Protein AF-A0A959CXN0-F1 (afdb_monomer_lite)

pLDDT: mean 91.98, std 9.61, range [42.59, 98.88]

Structure (mmCIF, N/CA/C/O backbone):
data_AF-A0A959CXN0-F1
#
_entry.id   AF-A0A959CXN0-F1
#
loop_
_atom_site.group_PDB
_atom_site.id
_atom_site.type_symbol
_atom_site.label_atom_id
_atom_site.label_alt_id
_atom_site.label_comp_id
_atom_site.label_asym_id
_atom_site.label_entity_id
_atom_site.label_seq_id
_atom_site.pdbx_PDB_ins_code
_atom_site.Cartn_x
_atom_site.Cartn_y
_atom_site.Cartn_z
_atom_site.occupancy
_atom_site.B_iso_or_equiv
_atom_site.auth_seq_id
_atom_site.auth_comp_id
_atom_site.auth_asym_id
_atom_site.auth_atom_id
_atom_site.pdbx_PDB_model_num
ATOM 1 N N . GLY A 1 1 ? -11.639 25.249 13.612 1.00 55.25 1 GLY A N 1
ATOM 2 C CA . GLY A 1 1 ? -12.605 25.522 14.698 1.00 55.25 1 GLY A CA 1
ATOM 3 C C . GLY A 1 1 ? -12.257 24.635 15.872 1.00 55.25 1 GLY A C 1
ATOM 4 O O . GLY A 1 1 ? -11.702 23.574 15.634 1.00 55.25 1 GLY A O 1
ATOM 5 N N . ASN A 1 2 ? -12.506 25.071 17.105 1.00 69.62 2 ASN A N 1
ATOM 6 C CA . ASN A 1 2 ? -12.248 24.248 18.290 1.00 69.62 2 ASN A CA 1
ATOM 7 C C . ASN A 1 2 ? -13.473 23.368 18.591 1.00 69.62 2 ASN A C 1
ATOM 9 O O . ASN A 1 2 ? -14.595 23.837 18.400 1.00 69.62 2 ASN A O 1
ATOM 13 N N . MET A 1 3 ? -13.275 22.126 19.048 1.00 77.06 3 MET A N 1
ATOM 14 C CA . MET A 1 3 ? -14.390 21.195 19.306 1.00 77.06 3 MET A CA 1
ATOM 15 C C . MET A 1 3 ? -15.194 21.536 20.568 1.00 77.06 3 MET A C 1
ATOM 17 O O . MET A 1 3 ? -16.319 21.079 20.697 1.00 77.06 3 MET A O 1
ATOM 21 N N . ASN A 1 4 ? -14.646 22.359 21.473 1.00 83.25 4 ASN A N 1
ATOM 22 C CA . ASN A 1 4 ? -15.308 22.859 22.690 1.00 83.25 4 ASN A CA 1
ATOM 23 C C . ASN A 1 4 ? -15.927 21.787 23.614 1.00 83.25 4 ASN A C 1
ATOM 25 O O . ASN A 1 4 ? -16.753 22.137 24.456 1.00 83.25 4 ASN A O 1
ATOM 29 N N . LEU A 1 5 ? -15.482 20.529 23.501 1.00 84.50 5 LEU A N 1
ATOM 30 C CA . LEU A 1 5 ? -15.856 19.456 24.421 1.00 84.50 5 LEU A CA 1
ATOM 31 C C . LEU A 1 5 ? -15.484 19.835 25.855 1.00 84.50 5 LEU A C 1
ATOM 33 O O . LEU A 1 5 ? -14.410 20.395 26.097 1.00 84.50 5 LEU A O 1
ATOM 37 N N . ASN A 1 6 ? -16.369 19.538 26.804 1.00 83.50 6 ASN A N 1
ATOM 38 C CA . ASN A 1 6 ? -16.179 19.907 28.201 1.00 83.50 6 ASN A CA 1
ATOM 39 C C . ASN A 1 6 ?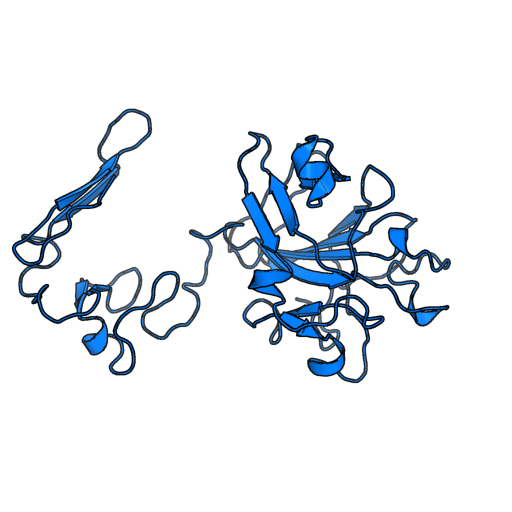 -16.595 18.789 29.172 1.00 83.50 6 ASN A C 1
ATOM 41 O O . ASN A 1 6 ? -17.456 17.963 28.875 1.00 83.50 6 ASN A O 1
ATOM 45 N N . ASN A 1 7 ? -16.015 18.817 30.374 1.00 85.38 7 ASN A N 1
ATOM 46 C CA . ASN A 1 7 ? -16.233 17.787 31.398 1.00 85.38 7 ASN A CA 1
ATOM 47 C C . ASN A 1 7 ? -17.565 17.956 32.159 1.00 85.38 7 ASN A C 1
ATOM 49 O O . ASN A 1 7 ? -17.902 17.119 32.991 1.00 85.38 7 ASN A O 1
ATOM 53 N N . ALA A 1 8 ? -18.314 19.038 31.916 1.00 82.62 8 ALA A N 1
ATOM 54 C CA . ALA A 1 8 ? -19.610 19.313 32.545 1.00 82.62 8 ALA A CA 1
ATOM 55 C C . ALA A 1 8 ? -20.802 18.774 31.731 1.00 82.62 8 ALA A C 1
ATOM 57 O O . ALA A 1 8 ? -21.951 18.923 32.153 1.00 82.62 8 ALA A O 1
ATOM 58 N N . GLY A 1 9 ? -20.521 18.143 30.592 1.00 80.25 9 GLY A N 1
ATOM 59 C CA . GLY A 1 9 ? -21.499 17.559 29.693 1.00 80.25 9 GLY A CA 1
ATOM 60 C C . GLY A 1 9 ? -21.472 18.216 28.318 1.00 80.25 9 GLY A C 1
ATOM 61 O O . GLY A 1 9 ? -21.394 19.438 28.175 1.00 80.25 9 GLY A O 1
ATOM 62 N N . ASP A 1 10 ? -21.560 17.378 27.295 1.00 88.69 10 ASP A N 1
ATOM 63 C CA . ASP A 1 10 ? -21.642 17.783 25.901 1.00 88.69 10 ASP A CA 1
ATOM 64 C C . ASP A 1 10 ? -22.541 16.843 25.091 1.00 88.69 10 ASP A C 1
ATOM 66 O O . ASP A 1 10 ? -22.887 15.736 25.530 1.00 88.69 10 ASP A O 1
ATOM 70 N N . ARG A 1 11 ? -22.911 17.297 23.893 1.00 89.94 11 ARG A N 1
ATOM 71 C CA . ARG A 1 11 ? -23.636 16.515 22.901 1.00 89.94 11 ARG A CA 1
ATOM 72 C C . ARG A 1 11 ? -22.955 16.636 21.542 1.00 89.94 11 ARG A C 1
ATOM 74 O O . ARG A 1 11 ? -22.935 17.698 20.925 1.00 89.94 11 ARG A O 1
ATOM 81 N N . ILE A 1 12 ? -22.486 15.503 21.038 1.00 89.56 12 ILE A N 1
ATOM 82 C CA . ILE A 1 12 ? -21.902 15.369 19.706 1.00 89.56 12 ILE A CA 1
ATOM 83 C C . ILE A 1 12 ? -23.013 14.947 18.748 1.00 89.56 12 ILE A C 1
ATOM 85 O O . ILE A 1 12 ? -23.747 14.000 19.024 1.00 89.56 12 ILE A O 1
ATOM 89 N N . ILE A 1 13 ? -23.147 15.649 17.622 1.00 89.75 13 ILE A N 1
ATOM 90 C CA . ILE A 1 13 ? -24.153 15.359 16.596 1.00 89.75 13 ILE A CA 1
ATOM 91 C C . ILE A 1 13 ? -23.449 15.277 15.247 1.00 89.75 13 ILE A C 1
ATOM 93 O O . ILE A 1 13 ? -22.883 16.264 14.781 1.00 89.75 13 ILE A O 1
ATOM 97 N N . ILE A 1 14 ? -23.528 14.113 14.611 1.00 89.19 14 ILE A N 1
ATOM 98 C CA . ILE A 1 14 ? -23.072 13.899 13.239 1.00 89.19 14 ILE A CA 1
ATOM 99 C C . ILE A 1 14 ? -24.296 13.964 12.336 1.00 89.19 14 ILE A C 1
ATOM 101 O O . ILE A 1 14 ? -25.319 13.332 12.618 1.00 89.19 14 ILE A O 1
ATOM 105 N N . LYS A 1 15 ? -24.192 14.746 11.264 1.00 90.62 15 LYS A N 1
ATOM 106 C CA . LYS A 1 15 ? -25.238 14.888 10.255 1.00 90.62 15 LYS A CA 1
ATOM 107 C C . LYS A 1 15 ? -24.764 14.368 8.906 1.00 90.62 15 LYS A C 1
ATOM 109 O O . LYS A 1 15 ? -23.570 14.432 8.628 1.00 90.62 15 LYS A O 1
ATOM 114 N N . ASP A 1 16 ? -25.697 13.881 8.099 1.00 88.69 16 ASP A N 1
ATOM 115 C CA . ASP A 1 16 ? -25.446 13.596 6.687 1.00 88.69 16 ASP A CA 1
ATOM 116 C C . ASP A 1 16 ? -25.313 14.895 5.865 1.00 88.69 16 ASP A C 1
ATOM 118 O O . ASP A 1 16 ? -25.492 16.008 6.375 1.00 88.69 16 ASP A O 1
ATOM 122 N N . GLU A 1 17 ? -24.993 14.755 4.578 1.00 89.06 17 GLU A N 1
ATOM 123 C CA . GLU A 1 17 ? -24.848 15.881 3.644 1.00 89.06 17 GLU A CA 1
ATOM 124 C C . GLU A 1 17 ? -26.165 16.659 3.435 1.00 89.06 17 GLU A C 1
ATOM 126 O O . GLU A 1 17 ? -26.145 17.849 3.116 1.00 89.06 17 GLU A O 1
ATOM 131 N N . GLN A 1 18 ? -27.318 16.020 3.672 1.00 91.94 18 GLN A N 1
ATOM 132 C CA . GLN A 1 18 ? -28.640 16.651 3.647 1.00 91.94 18 GLN A CA 1
ATOM 133 C C . GLN A 1 18 ? -28.993 17.352 4.973 1.00 91.94 18 GLN A C 1
ATOM 135 O O . GLN A 1 18 ? -30.018 18.034 5.063 1.00 91.94 18 GLN A O 1
ATOM 140 N N . GLY A 1 19 ? -28.147 17.233 6.000 1.00 90.38 19 GLY A N 1
ATOM 141 C CA . GLY A 1 19 ? -28.321 17.843 7.314 1.00 90.38 19 GLY A CA 1
ATOM 142 C C . GLY A 1 19 ? -29.199 17.051 8.290 1.00 90.38 19 GLY A C 1
ATOM 143 O O . GLY A 1 19 ? -29.513 17.580 9.367 1.00 90.38 19 GLY A O 1
ATOM 144 N N . ASN A 1 20 ? -29.588 15.815 7.968 1.00 91.25 20 ASN A N 1
ATOM 145 C CA . ASN A 1 20 ? -30.285 14.924 8.896 1.00 91.25 20 ASN A CA 1
ATOM 146 C C . ASN A 1 20 ? -29.309 14.379 9.935 1.00 91.25 20 ASN A C 1
ATOM 148 O O . ASN A 1 20 ? -28.136 14.171 9.652 1.00 91.25 20 ASN A O 1
ATOM 152 N N . ILE A 1 21 ? -29.793 14.126 11.149 1.00 91.75 21 ILE A N 1
ATOM 153 C CA . ILE A 1 21 ? -28.966 13.540 12.208 1.00 91.75 21 ILE A CA 1
ATOM 154 C C . ILE A 1 21 ? -28.718 12.067 11.882 1.00 91.75 21 ILE A C 1
ATOM 156 O O . ILE A 1 21 ? -29.657 11.275 11.853 1.00 91.75 21 ILE A O 1
ATOM 160 N N . PHE A 1 22 ? -27.451 11.718 11.687 1.00 89.12 22 PHE A N 1
ATOM 161 C CA . PHE A 1 22 ? -26.988 10.350 11.488 1.00 89.12 22 PHE A CA 1
ATOM 162 C C . PHE A 1 22 ? -26.640 9.684 12.824 1.00 89.12 22 PHE A C 1
ATOM 164 O O . PHE A 1 22 ? -27.045 8.555 13.089 1.00 89.12 22 PHE A O 1
ATOM 171 N N . LEU A 1 23 ? -25.931 10.406 13.697 1.00 89.56 23 LEU A N 1
ATOM 172 C CA . LEU A 1 23 ? -25.516 9.914 15.009 1.00 89.56 23 LEU A CA 1
ATOM 173 C C . LEU A 1 23 ? -25.583 11.032 16.045 1.00 89.56 23 LEU A C 1
ATOM 175 O O . LEU A 1 23 ? -25.286 12.192 15.763 1.00 89.56 23 LEU A O 1
ATOM 179 N N . THR A 1 24 ? -25.979 10.680 17.263 1.00 90.12 24 THR A N 1
ATOM 180 C CA . THR A 1 24 ? -25.867 11.548 18.435 1.00 90.12 24 THR A CA 1
ATOM 181 C C . THR A 1 24 ? -25.168 10.777 19.541 1.00 90.12 24 THR A C 1
ATOM 183 O O . THR A 1 24 ? -25.478 9.610 19.759 1.00 90.12 24 THR A O 1
ATOM 186 N N . PHE A 1 25 ? -24.242 11.441 20.221 1.00 88.75 25 PHE A N 1
ATOM 187 C CA . PHE A 1 25 ? -23.731 11.026 21.518 1.00 88.75 25 PHE A CA 1
ATOM 188 C C . PHE A 1 25 ? -24.039 12.134 22.518 1.00 88.75 25 PHE A C 1
ATOM 190 O O . PHE A 1 25 ? -23.692 13.293 22.285 1.00 88.75 25 PHE A O 1
ATOM 197 N N . ASP A 1 26 ? -24.693 11.791 23.617 1.00 91.06 26 ASP A N 1
ATOM 198 C CA . ASP A 1 26 ? -25.051 12.718 24.679 1.00 91.06 26 ASP A CA 1
ATOM 199 C C . ASP A 1 26 ? -24.525 12.206 26.019 1.00 91.06 26 ASP A C 1
ATOM 201 O O . ASP A 1 26 ? -24.940 11.166 26.526 1.00 91.06 26 ASP A O 1
ATOM 205 N N . THR A 1 27 ? -23.621 12.973 26.622 1.00 88.62 27 THR A N 1
ATOM 206 C CA . THR A 1 27 ? -23.045 12.669 27.941 1.00 88.62 27 THR A CA 1
ATOM 207 C C . THR A 1 27 ? -24.094 12.451 29.036 1.00 88.62 27 THR A C 1
ATOM 209 O O . THR A 1 27 ? -23.860 11.659 29.948 1.00 88.62 27 THR A O 1
ATOM 212 N N . ALA A 1 28 ? -25.261 13.098 28.948 1.00 87.25 28 ALA A N 1
ATOM 213 C CA . ALA A 1 28 ? -26.331 12.964 29.931 1.00 87.25 28 ALA A CA 1
ATOM 214 C C . ALA A 1 28 ? -27.089 11.632 29.821 1.00 87.25 28 ALA A C 1
ATOM 216 O O . ALA A 1 28 ? -27.685 11.197 30.808 1.00 87.25 28 ALA A O 1
ATOM 217 N N . THR A 1 29 ? -27.087 10.990 28.649 1.00 89.62 29 THR A N 1
ATOM 218 C CA . THR A 1 29 ? -27.799 9.723 28.418 1.00 89.62 29 THR A CA 1
ATOM 219 C C . THR A 1 29 ? -26.850 8.561 28.165 1.00 89.62 29 THR A C 1
ATOM 221 O O . THR A 1 29 ? -26.922 7.557 28.866 1.00 89.62 29 THR A O 1
ATOM 224 N N . ASP A 1 30 ? -25.941 8.698 27.204 1.00 87.44 30 ASP A N 1
ATOM 225 C CA . ASP A 1 30 ? -25.077 7.618 26.717 1.00 87.44 30 ASP A CA 1
ATOM 226 C C . ASP A 1 30 ? -23.864 7.376 27.619 1.00 87.44 30 ASP A C 1
ATOM 228 O O . ASP A 1 30 ? -23.334 6.267 27.655 1.00 87.44 30 ASP A O 1
ATOM 232 N N . GLY A 1 31 ? -23.436 8.398 28.364 1.00 85.19 31 GLY A N 1
ATOM 233 C CA . GLY A 1 31 ? -22.361 8.298 29.353 1.00 85.19 31 GLY A CA 1
ATOM 234 C C . GLY A 1 31 ? -22.817 8.607 30.778 1.00 85.19 31 GLY A C 1
ATOM 235 O O . GLY A 1 31 ? -22.016 9.031 31.611 1.00 85.19 31 GLY A O 1
ATOM 236 N N . ALA A 1 32 ? -24.104 8.404 31.068 1.00 88.88 32 ALA A N 1
ATOM 237 C CA . ALA A 1 32 ? -24.653 8.613 32.400 1.00 88.88 32 ALA A CA 1
ATOM 238 C C . ALA A 1 32 ? -23.878 7.796 33.452 1.00 88.88 32 ALA A C 1
ATOM 240 O O . ALA A 1 32 ? -23.794 6.571 33.375 1.00 88.88 32 ALA A O 1
ATOM 241 N N . GLY A 1 33 ? -23.331 8.484 34.459 1.00 88.31 33 GLY A N 1
ATOM 242 C CA . GLY A 1 33 ? -22.552 7.866 35.538 1.00 88.31 33 GLY A CA 1
ATOM 243 C C . GLY A 1 33 ? -21.053 7.721 35.259 1.00 88.31 33 GLY A C 1
ATOM 244 O O . GLY A 1 33 ? -20.333 7.255 36.140 1.00 88.31 33 GLY A O 1
ATOM 245 N N . ILE A 1 34 ? -20.574 8.142 34.087 1.00 91.88 34 ILE A N 1
ATOM 246 C CA . ILE A 1 34 ? -19.145 8.226 33.779 1.00 91.88 34 ILE A CA 1
ATOM 247 C C . ILE A 1 34 ? -18.606 9.582 34.245 1.00 91.88 34 ILE A C 1
ATOM 249 O O . ILE A 1 34 ? -19.226 10.621 34.020 1.00 91.88 34 ILE A O 1
ATOM 253 N N . ASP A 1 35 ? -17.438 9.577 34.885 1.00 91.50 35 ASP A N 1
ATOM 254 C CA . ASP A 1 35 ? -16.721 10.802 35.228 1.00 91.50 35 ASP A CA 1
ATOM 255 C C . ASP A 1 35 ? -15.870 11.283 34.044 1.00 91.50 35 ASP A C 1
ATOM 257 O O . ASP A 1 35 ? -14.740 10.843 33.842 1.00 91.50 35 ASP A O 1
ATOM 261 N N . PHE A 1 36 ? -16.400 12.226 33.266 1.00 88.62 36 PHE A N 1
ATOM 262 C CA . PHE A 1 36 ? -15.664 12.848 32.158 1.00 88.62 36 PHE A CA 1
ATOM 263 C C . PHE A 1 36 ? -14.480 13.720 32.618 1.00 88.62 36 PHE A C 1
ATOM 265 O O . PHE A 1 36 ? -13.720 14.200 31.784 1.00 88.62 36 PHE A O 1
ATOM 272 N N . GLY A 1 37 ? -14.305 13.934 33.928 1.00 89.75 37 GLY A N 1
ATOM 273 C CA . GLY A 1 37 ? -13.149 14.605 34.521 1.00 89.75 37 GLY A CA 1
ATOM 274 C C . GLY A 1 37 ? -11.970 13.686 34.847 1.00 89.75 37 GLY A C 1
ATOM 275 O O . GLY A 1 37 ? -10.973 14.171 35.370 1.00 89.75 37 GLY A O 1
ATOM 276 N N . SER A 1 38 ? -12.052 12.388 34.546 1.00 91.19 38 SER A N 1
ATOM 277 C CA . SER A 1 38 ? -11.038 11.383 34.907 1.00 91.19 38 SER A CA 1
ATOM 278 C C . SER A 1 38 ? -9.744 11.407 34.061 1.00 91.19 38 SER A C 1
ATOM 280 O O . SER A 1 38 ? -9.020 10.411 34.046 1.00 91.19 38 SER A O 1
ATOM 282 N N . ASP A 1 39 ? -9.452 12.507 33.354 1.00 93.12 39 ASP A N 1
ATOM 283 C CA . ASP A 1 39 ? -8.246 12.726 32.527 1.00 93.12 39 ASP A CA 1
ATOM 284 C C . ASP A 1 39 ? -7.919 11.581 31.543 1.00 93.12 39 ASP A C 1
ATOM 286 O O . ASP A 1 39 ? -6.766 11.202 31.330 1.00 93.12 39 ASP A O 1
ATOM 290 N N . GLN A 1 40 ? -8.955 11.009 30.932 1.00 93.38 40 GLN A N 1
ATOM 291 C CA . GLN A 1 40 ? -8.849 9.901 29.986 1.00 93.38 40 GLN A CA 1
ATOM 292 C C . GLN A 1 40 ? -10.028 9.896 29.012 1.00 93.38 40 GLN A C 1
ATOM 294 O O . GLN A 1 40 ? -11.035 10.571 29.229 1.00 93.38 40 GLN A O 1
ATOM 299 N N . SER A 1 41 ? -9.921 9.105 27.947 1.00 93.19 41 SER A N 1
ATOM 300 C CA . SER A 1 41 ? -11.045 8.887 27.038 1.00 93.19 41 SER A CA 1
ATOM 301 C C . SER A 1 41 ? -12.102 7.957 27.646 1.00 93.19 41 SER A C 1
ATOM 303 O O . SER A 1 41 ? -11.860 7.228 28.613 1.00 93.19 41 SER A O 1
ATOM 305 N N . ILE A 1 42 ? -13.283 7.960 27.037 1.00 92.88 42 ILE A N 1
ATOM 306 C CA . ILE A 1 42 ? -14.269 6.894 27.206 1.00 92.88 42 ILE A CA 1
ATOM 307 C C . ILE A 1 42 ? -14.206 5.976 25.988 1.00 92.88 42 ILE A C 1
ATOM 309 O O . ILE A 1 42 ? -13.950 6.434 24.875 1.00 92.88 42 ILE A O 1
ATOM 313 N N . THR A 1 43 ? -14.490 4.695 26.184 1.00 92.69 43 THR A N 1
ATOM 314 C CA . THR A 1 43 ? -14.600 3.713 25.101 1.00 92.69 43 THR A CA 1
ATOM 315 C C . THR A 1 43 ? -15.775 2.776 25.351 1.00 92.69 43 THR A C 1
ATOM 317 O O . THR A 1 43 ? -16.328 2.742 26.455 1.00 92.69 43 THR A O 1
ATOM 320 N N . ARG A 1 44 ? -16.189 2.022 24.333 1.00 91.12 44 ARG A N 1
ATOM 321 C CA . ARG A 1 44 ? -17.174 0.952 24.511 1.00 91.12 44 ARG A CA 1
ATOM 322 C C . ARG A 1 44 ? -16.496 -0.273 25.116 1.00 91.12 44 ARG A C 1
ATOM 324 O O . ARG A 1 44 ? -15.404 -0.639 24.704 1.00 91.12 44 ARG A O 1
ATOM 331 N N . SER A 1 45 ? -17.148 -0.924 26.075 1.00 91.81 45 SER A N 1
ATOM 332 C CA . SER A 1 45 ? -16.676 -2.197 26.630 1.00 91.81 45 SER A CA 1
ATOM 333 C C . SER A 1 45 ? -17.824 -3.207 26.744 1.00 91.81 45 SER A C 1
ATOM 335 O O . SER A 1 45 ? -18.800 -2.938 27.455 1.00 91.81 45 SER A O 1
ATOM 337 N N . PRO A 1 46 ? -17.763 -4.357 26.040 1.00 89.88 46 PRO A N 1
ATOM 338 C CA . PRO A 1 46 ? -16.779 -4.703 25.001 1.00 89.88 46 PRO A CA 1
ATOM 339 C C . PRO A 1 46 ? -16.801 -3.729 23.805 1.00 89.88 46 PRO A C 1
ATOM 341 O O . PRO A 1 46 ? -17.792 -3.028 23.595 1.00 89.88 46 PRO A O 1
ATOM 344 N N . ASP A 1 47 ? -15.715 -3.683 23.031 1.00 87.56 47 ASP A N 1
ATOM 345 C CA . ASP A 1 47 ? -15.596 -2.844 21.833 1.00 87.56 47 ASP A CA 1
ATOM 346 C C . ASP A 1 47 ? -16.794 -3.007 20.877 1.00 87.56 47 ASP A C 1
ATOM 348 O O . ASP A 1 47 ? -17.399 -4.081 20.786 1.00 87.56 47 ASP A O 1
ATOM 352 N N . ILE A 1 48 ? -17.135 -1.932 20.153 1.00 80.12 48 ILE A N 1
ATOM 353 C CA . ILE A 1 48 ? -18.235 -1.831 19.167 1.00 80.12 48 ILE A CA 1
ATOM 354 C C . ILE A 1 48 ? -19.645 -1.917 19.784 1.00 80.12 48 ILE A C 1
ATOM 356 O O . ILE A 1 48 ? -20.453 -1.007 19.605 1.00 80.12 48 ILE A O 1
ATOM 360 N N . ASN A 1 49 ? -19.944 -2.975 20.539 1.00 81.50 49 ASN A N 1
ATOM 361 C CA . ASN A 1 49 ? -21.306 -3.326 20.961 1.00 81.50 49 ASN A CA 1
ATOM 362 C C . ASN A 1 49 ? -21.602 -3.035 22.440 1.00 81.50 49 ASN A C 1
ATOM 364 O O . ASN A 1 49 ? -22.760 -3.061 22.857 1.00 81.50 49 ASN A O 1
ATOM 368 N N . GLY A 1 50 ? -20.572 -2.793 23.250 1.00 87.62 50 GLY A N 1
ATOM 369 C CA . GLY A 1 50 ? -20.705 -2.528 24.676 1.00 87.62 50 GLY A CA 1
ATOM 370 C C . GLY A 1 50 ? -21.175 -1.116 25.006 1.00 87.62 50 GLY A C 1
ATOM 371 O O . GLY A 1 50 ? -21.238 -0.235 24.146 1.00 87.62 50 GLY A O 1
ATOM 372 N N . GLY A 1 51 ? -21.498 -0.895 26.279 1.00 91.88 51 GLY A N 1
ATOM 373 C CA . GLY A 1 51 ? -21.779 0.443 26.806 1.00 91.88 51 GLY A CA 1
ATOM 374 C C . GLY A 1 51 ? -20.505 1.279 26.930 1.00 91.88 51 GLY A C 1
ATOM 375 O O . GLY A 1 51 ? -19.405 0.727 26.954 1.00 91.88 51 GLY A O 1
ATOM 376 N N . PHE A 1 52 ? -20.650 2.603 27.019 1.00 93.62 52 PHE A N 1
ATOM 377 C CA . PHE A 1 52 ? -19.512 3.476 27.297 1.00 93.62 52 PHE A CA 1
ATOM 378 C C . PHE A 1 52 ? -19.006 3.278 28.729 1.00 93.62 52 PHE A C 1
ATOM 380 O O . PHE A 1 52 ? -19.783 3.116 29.669 1.00 93.62 52 PHE A O 1
ATOM 387 N N . THR A 1 53 ? -17.689 3.314 28.885 1.00 94.75 53 THR A N 1
ATOM 388 C CA . THR A 1 53 ? -16.983 3.277 30.165 1.00 94.75 53 THR A CA 1
ATOM 389 C C . THR A 1 53 ? -15.694 4.093 30.067 1.00 94.75 53 THR A C 1
ATOM 391 O O . THR A 1 53 ? -15.257 4.434 28.968 1.00 94.75 53 THR A O 1
ATOM 394 N N . LEU A 1 54 ? -15.057 4.395 31.201 1.00 95.94 54 LEU A N 1
ATOM 395 C CA . LEU A 1 54 ? -13.692 4.931 31.216 1.00 95.94 54 LEU A CA 1
ATOM 396 C C . LEU A 1 54 ? -12.732 3.957 30.528 1.00 95.94 54 LEU A C 1
ATOM 398 O O . LEU A 1 54 ? -12.822 2.746 30.753 1.00 95.94 54 LEU A O 1
ATOM 402 N N . HIS A 1 55 ? -11.793 4.472 29.736 1.00 95.88 55 HIS A N 1
ATOM 403 C CA . HIS A 1 55 ? -10.832 3.641 29.016 1.00 95.88 55 HIS A CA 1
ATOM 404 C C . HIS A 1 55 ? -10.055 2.704 29.944 1.00 95.88 55 HIS A C 1
ATOM 406 O O . HIS A 1 55 ? -9.947 1.515 29.664 1.00 95.88 55 HIS A O 1
ATOM 412 N N . THR A 1 56 ? -9.631 3.186 31.113 1.00 96.31 56 THR A N 1
ATOM 413 C CA . THR A 1 56 ? -8.918 2.382 32.115 1.00 96.31 56 THR A CA 1
ATOM 414 C C . THR A 1 56 ? -9.762 1.266 32.724 1.00 96.31 56 THR A C 1
ATOM 416 O O . THR A 1 56 ? -9.217 0.339 33.318 1.00 96.31 56 THR A O 1
ATOM 419 N N . THR A 1 57 ? -11.090 1.326 32.582 1.00 96.00 57 THR A N 1
ATOM 420 C CA . THR A 1 57 ? -11.980 0.215 32.951 1.00 96.00 57 THR A CA 1
ATOM 421 C C . THR A 1 57 ? -11.982 -0.874 31.881 1.00 96.00 57 THR A C 1
ATOM 423 O O . THR A 1 57 ? -12.047 -2.050 32.223 1.00 96.00 57 THR A O 1
ATOM 426 N N . ALA A 1 58 ? -11.899 -0.499 30.601 1.00 94.62 58 ALA A N 1
ATOM 427 C CA . ALA A 1 58 ? -11.807 -1.446 29.490 1.00 94.62 58 ALA A CA 1
ATOM 428 C C . ALA A 1 58 ? -10.392 -2.043 29.358 1.00 94.62 58 ALA A C 1
ATOM 430 O O . ALA A 1 58 ? -10.249 -3.236 29.110 1.00 94.62 58 ALA A O 1
ATOM 431 N N . ASN A 1 59 ? -9.357 -1.230 29.581 1.00 94.94 59 ASN A N 1
ATOM 432 C CA . ASN A 1 59 ? -7.954 -1.625 29.601 1.00 94.94 59 ASN A CA 1
ATOM 433 C C . ASN A 1 59 ? -7.179 -0.774 30.613 1.00 94.94 59 ASN A C 1
ATOM 435 O O . ASN A 1 59 ? -6.902 0.400 30.376 1.00 94.94 59 ASN A O 1
ATOM 439 N N . SER A 1 60 ? -6.751 -1.387 31.717 1.00 95.12 60 SER A N 1
ATOM 440 C CA . SER A 1 60 ? -6.059 -0.692 32.808 1.00 95.12 60 SER A CA 1
ATOM 441 C C . SER A 1 60 ? -4.704 -0.076 32.436 1.00 95.12 60 SER A C 1
ATOM 443 O O . SER A 1 60 ? -4.170 0.700 33.225 1.00 95.12 60 SER A O 1
ATOM 445 N N . ALA A 1 61 ? -4.119 -0.439 31.291 1.00 93.75 61 ALA A N 1
ATOM 446 C CA . ALA A 1 61 ? -2.811 0.045 30.852 1.00 93.75 61 ALA A CA 1
ATOM 447 C C . ALA A 1 61 ? -2.877 1.311 29.982 1.00 93.75 61 ALA A C 1
ATOM 449 O O . ALA A 1 61 ? -1.859 1.983 29.827 1.00 93.75 61 ALA A O 1
ATOM 450 N N . LEU A 1 62 ? -4.043 1.645 29.419 1.00 92.12 62 LEU A N 1
ATOM 451 C C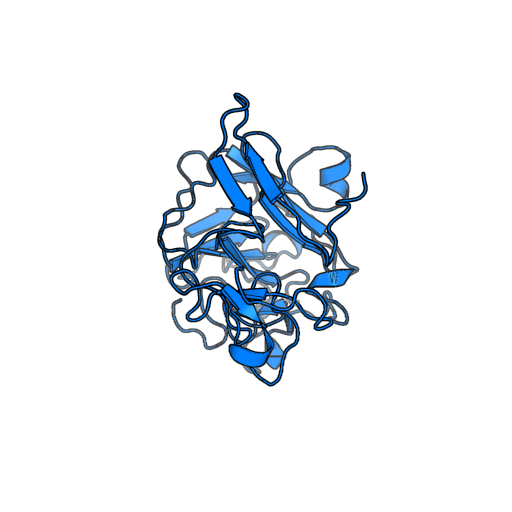A . LEU A 1 62 ? -4.192 2.715 28.430 1.00 92.12 62 LEU A CA 1
ATOM 452 C C . LEU A 1 62 ? -5.245 3.740 28.869 1.00 92.12 62 LEU A C 1
ATOM 454 O O . LEU A 1 62 ? -6.295 3.385 29.403 1.00 92.12 62 LEU A O 1
ATOM 458 N N . LEU A 1 63 ? -4.978 5.021 28.597 1.00 94.62 63 LEU A N 1
ATOM 459 C CA . LEU A 1 63 ? -5.928 6.126 28.815 1.00 94.62 63 LEU A CA 1
ATOM 460 C C . LEU A 1 63 ? -6.806 6.395 27.577 1.00 94.62 63 LEU A C 1
ATOM 462 O O . LEU A 1 63 ? -7.831 7.079 27.670 1.00 94.62 63 LEU A O 1
ATOM 466 N N . PHE A 1 64 ? -6.397 5.893 26.411 1.00 92.81 64 PHE A N 1
ATOM 467 C CA . PHE A 1 64 ? -7.073 6.070 25.129 1.00 92.81 64 PHE A CA 1
ATOM 468 C C . PHE A 1 64 ? -6.582 5.060 24.086 1.00 92.81 64 PHE A C 1
ATOM 470 O O . PHE A 1 64 ? -5.437 4.615 24.155 1.00 92.81 64 PHE A O 1
ATOM 477 N N . SER A 1 65 ? -7.438 4.760 23.105 1.00 89.06 65 SER A N 1
ATOM 478 C CA . SER A 1 65 ? -7.138 3.924 21.933 1.00 89.06 65 SER A CA 1
ATOM 479 C C . SER A 1 65 ? -7.716 4.514 20.625 1.00 89.06 65 SER A C 1
ATOM 481 O O . SER A 1 65 ? -8.555 3.895 19.971 1.00 89.06 65 SER A O 1
ATOM 483 N N . PRO A 1 66 ? -7.367 5.753 20.214 1.00 84.44 66 PRO A N 1
ATOM 484 C CA . PRO A 1 66 ? -7.884 6.310 18.967 1.00 84.44 66 PRO A CA 1
ATOM 485 C C . PRO A 1 66 ? -7.528 5.400 17.785 1.00 84.44 66 PRO A C 1
ATOM 487 O O . PRO A 1 66 ? -6.359 5.099 17.571 1.00 84.44 66 PRO A O 1
ATOM 490 N N . GLY A 1 67 ? -8.537 4.969 17.027 1.00 73.12 67 GLY A N 1
ATOM 491 C CA . GLY A 1 67 ? -8.351 4.111 15.851 1.00 73.12 67 GLY A CA 1
ATOM 492 C C . GLY A 1 67 ? -8.164 2.616 16.141 1.00 73.12 67 GLY A C 1
ATOM 493 O O . GLY A 1 67 ? -8.106 1.836 15.196 1.00 73.12 67 GLY A O 1
ATOM 494 N N . THR A 1 68 ? -8.129 2.189 17.405 1.00 81.31 68 THR A N 1
ATOM 495 C CA . THR A 1 68 ? -7.941 0.781 17.797 1.00 81.31 68 THR A CA 1
ATOM 496 C C . THR A 1 68 ? -8.933 0.355 18.880 1.00 81.31 68 THR A C 1
ATOM 498 O O . THR A 1 68 ? -9.552 1.188 19.553 1.00 81.31 68 THR A O 1
ATOM 501 N N . LYS A 1 69 ? -9.112 -0.960 19.042 1.00 88.25 69 LYS A N 1
ATOM 502 C CA . LYS A 1 69 ? -9.846 -1.550 20.167 1.00 88.25 69 LYS A CA 1
ATOM 503 C C . LYS A 1 69 ? -9.245 -1.090 21.492 1.00 88.25 69 LYS A C 1
ATOM 505 O O . LYS A 1 69 ? -8.091 -0.663 21.548 1.00 88.25 69 LYS A O 1
ATOM 510 N N . ALA A 1 70 ? -9.986 -1.245 22.585 1.00 90.94 70 ALA A N 1
ATOM 511 C CA . ALA A 1 70 ? -9.505 -0.865 23.913 1.00 90.94 70 ALA A CA 1
ATOM 512 C C . ALA A 1 70 ? -8.184 -1.564 24.309 1.00 90.94 70 ALA A C 1
ATOM 514 O O . ALA A 1 70 ? -7.428 -1.042 25.130 1.00 90.94 70 ALA A O 1
ATOM 515 N N . ASP A 1 71 ? -7.886 -2.736 23.739 1.00 86.81 71 ASP A N 1
ATOM 516 C CA . ASP A 1 71 ? -6.630 -3.474 23.934 1.00 86.81 71 ASP A CA 1
ATOM 517 C C . ASP A 1 71 ? -5.480 -3.048 23.000 1.00 86.81 71 ASP A C 1
ATOM 519 O O . ASP A 1 71 ? -4.360 -3.529 23.158 1.00 86.81 71 ASP A O 1
ATOM 523 N N . GLY A 1 72 ? -5.728 -2.118 22.077 1.00 79.56 72 GLY A N 1
ATOM 524 C CA . GLY A 1 72 ? -4.776 -1.648 21.074 1.00 79.56 72 GLY A CA 1
ATOM 525 C C . GLY A 1 72 ? -4.785 -2.446 19.769 1.00 79.56 72 GLY A C 1
ATOM 526 O O . GLY A 1 72 ? -4.140 -2.016 18.817 1.00 79.56 72 GLY A O 1
ATOM 527 N N . SER A 1 73 ? -5.521 -3.558 19.683 1.00 76.94 73 SER A N 1
ATOM 528 C CA . SER A 1 73 ? -5.668 -4.312 18.433 1.00 76.94 73 SER A CA 1
ATOM 529 C C . SER A 1 73 ? -6.550 -3.574 17.420 1.00 76.94 73 SER A C 1
ATOM 531 O O . SER A 1 73 ? -7.344 -2.697 17.773 1.00 76.94 73 SER A O 1
ATOM 533 N N . SER A 1 74 ? -6.444 -3.918 16.137 1.00 72.94 74 SER A N 1
ATOM 534 C CA . SER A 1 74 ? -7.337 -3.375 15.109 1.00 72.94 74 SER A CA 1
ATOM 535 C C . SER A 1 74 ? -8.788 -3.787 15.395 1.00 72.94 74 SER A C 1
ATOM 537 O O . SER A 1 74 ? -9.047 -4.867 15.933 1.00 72.94 74 SER A O 1
ATOM 539 N N . PHE A 1 75 ? -9.782 -2.956 15.051 1.00 65.56 75 PHE A N 1
ATOM 540 C CA . PHE A 1 75 ? -11.192 -3.332 15.252 1.00 65.56 75 PHE A CA 1
ATOM 541 C C . PHE A 1 75 ? -11.585 -4.600 14.478 1.00 65.56 75 PHE A C 1
ATOM 543 O O . PHE A 1 75 ? -12.455 -5.330 14.954 1.00 65.56 75 PHE A O 1
ATOM 550 N N . GLY A 1 76 ? -10.863 -4.929 13.401 1.00 52.62 76 GLY A N 1
ATOM 551 C CA . GLY A 1 76 ? -11.134 -6.060 12.518 1.00 52.62 76 GLY A CA 1
ATOM 552 C C . GLY A 1 76 ? -12.455 -5.877 11.765 1.00 52.62 76 GLY A C 1
ATOM 553 O O . GLY A 1 76 ? -13.487 -5.576 12.361 1.00 52.62 76 GLY A O 1
ATOM 554 N N . GLY A 1 77 ? -12.445 -6.074 10.447 1.00 46.81 77 GLY A N 1
ATOM 555 C CA . GLY A 1 77 ? -13.671 -6.051 9.642 1.00 46.81 77 GLY A CA 1
ATOM 556 C C . GLY A 1 77 ? -14.041 -4.714 9.000 1.00 46.81 77 GLY A C 1
ATOM 557 O O . GLY A 1 77 ? -15.231 -4.470 8.831 1.00 46.81 77 GLY A O 1
ATOM 558 N N . GLY A 1 78 ? -13.046 -3.920 8.586 1.00 50.41 78 GLY A N 1
ATOM 559 C CA . GLY A 1 78 ? -13.226 -2.764 7.701 1.00 50.41 78 GLY A CA 1
ATOM 560 C C . GLY A 1 78 ? -13.978 -1.580 8.326 1.00 50.41 78 GLY A C 1
ATOM 561 O O . GLY A 1 78 ? -14.970 -1.738 9.027 1.00 50.41 78 GLY A O 1
ATOM 562 N N . ILE A 1 79 ? -13.557 -0.365 7.966 1.00 51.53 79 ILE A N 1
ATOM 563 C CA . ILE A 1 79 ? -14.180 0.934 8.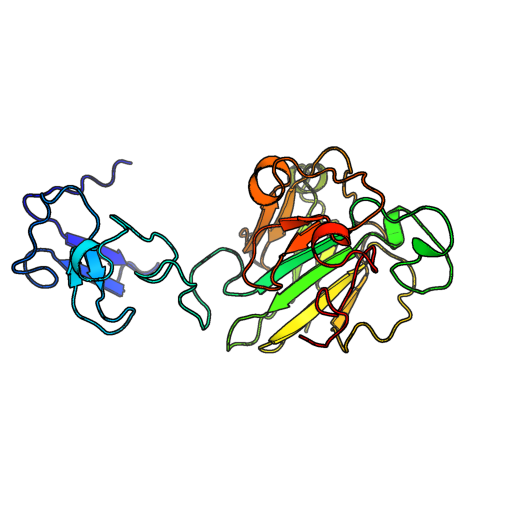305 1.00 51.53 79 ILE A CA 1
ATOM 564 C C . ILE A 1 79 ? -13.863 1.384 9.756 1.00 51.53 79 ILE A C 1
ATOM 566 O O . ILE A 1 79 ? -14.318 0.786 10.720 1.00 51.53 79 ILE A O 1
ATOM 570 N N . VAL A 1 80 ? -13.070 2.424 10.047 1.00 42.59 80 VAL A N 1
ATOM 571 C CA . VAL A 1 80 ? -12.810 3.713 9.383 1.00 42.59 80 VAL A CA 1
ATOM 572 C C . VAL A 1 80 ? -11.333 4.090 9.594 1.00 42.59 80 VAL A C 1
ATOM 574 O O . VAL A 1 80 ? -10.889 4.291 10.721 1.00 42.59 80 VAL A O 1
ATOM 577 N N . GLY A 1 81 ? -10.599 4.206 8.497 1.00 52.66 81 GLY A N 1
ATOM 578 C CA . GLY A 1 81 ? -9.217 4.675 8.379 1.00 52.66 81 GLY A CA 1
ATOM 579 C C . GLY A 1 81 ? -8.920 4.856 6.883 1.00 52.66 81 GLY A C 1
ATOM 580 O O . GLY A 1 81 ? -9.734 4.385 6.075 1.00 52.66 81 GLY A O 1
ATOM 581 N N . PRO A 1 82 ? -7.832 5.543 6.486 1.00 54.38 82 PRO A N 1
ATOM 582 C CA . PRO A 1 82 ? -7.414 5.580 5.083 1.00 54.38 82 PRO A CA 1
ATOM 583 C C . PRO A 1 82 ? -7.438 4.160 4.496 1.00 54.38 82 PRO A C 1
ATOM 585 O O . PRO A 1 82 ? -6.999 3.216 5.148 1.00 54.38 82 PRO A O 1
ATOM 588 N N . GLY A 1 83 ? -8.039 3.996 3.321 1.00 59.62 83 GLY A N 1
ATOM 589 C CA . GLY A 1 83 ? -8.111 2.727 2.601 1.00 59.62 83 GLY A CA 1
ATOM 590 C C . GLY A 1 83 ? -9.206 1.740 3.035 1.00 59.62 83 GLY A C 1
ATOM 591 O O . GLY A 1 83 ? -9.411 0.744 2.357 1.00 59.62 83 GLY A O 1
ATOM 592 N N . LEU A 1 84 ? -9.975 1.982 4.108 1.00 70.94 84 LEU A N 1
ATOM 593 C CA . LEU A 1 84 ? -11.109 1.120 4.528 1.00 70.94 84 LEU A CA 1
ATOM 594 C C . LEU A 1 84 ? -10.767 -0.371 4.785 1.00 70.94 84 LEU A C 1
ATOM 596 O O . LEU A 1 84 ? -11.658 -1.219 4.769 1.00 70.94 84 LEU A O 1
ATOM 600 N N . GLY A 1 85 ? -9.507 -0.690 5.088 1.00 79.62 85 GLY A N 1
ATOM 601 C CA . GLY A 1 85 ? -9.001 -2.069 5.199 1.00 79.62 85 GLY A CA 1
ATOM 602 C C . GLY A 1 85 ? -8.195 -2.517 3.977 1.00 79.62 85 GLY A C 1
ATOM 603 O O . GLY A 1 85 ? -7.528 -3.540 4.034 1.00 79.62 85 GLY A O 1
ATOM 604 N N . PHE A 1 86 ? -8.193 -1.721 2.909 1.00 90.62 86 PHE A N 1
ATOM 605 C CA . PHE A 1 86 ? -7.161 -1.744 1.884 1.00 90.62 86 PHE A CA 1
ATOM 606 C C . PHE A 1 86 ? -5.927 -0.996 2.390 1.00 90.62 86 PHE A C 1
ATOM 608 O O . PHE A 1 86 ? -6.018 0.172 2.770 1.00 90.62 86 PHE A O 1
ATOM 615 N N . LEU A 1 87 ? -4.777 -1.655 2.412 1.00 93.12 87 LEU A N 1
ATOM 616 C CA . LEU A 1 87 ? -3.531 -1.097 2.937 1.00 93.12 87 LEU A CA 1
ATOM 617 C C . LEU A 1 87 ? -2.359 -1.431 2.027 1.00 93.12 87 LEU A C 1
ATOM 619 O O . LEU A 1 87 ? -2.430 -2.387 1.265 1.00 93.12 87 LEU A O 1
ATOM 623 N N . ILE A 1 88 ? -1.278 -0.658 2.137 1.00 97.19 88 ILE A N 1
ATOM 624 C CA . ILE A 1 88 ? 0.026 -1.024 1.573 1.00 97.19 88 ILE A CA 1
ATOM 625 C C . ILE A 1 88 ? 0.698 -1.992 2.548 1.00 97.19 88 ILE A C 1
ATOM 627 O O . ILE A 1 88 ? 0.820 -1.670 3.737 1.00 97.19 88 ILE A O 1
ATOM 631 N N . ASN A 1 89 ? 1.091 -3.162 2.049 1.00 97.75 89 ASN A N 1
ATOM 632 C CA . ASN A 1 89 ? 1.788 -4.191 2.817 1.00 97.75 89 ASN A CA 1
ATOM 633 C C . ASN A 1 89 ? 3.293 -4.179 2.538 1.00 97.75 89 ASN A C 1
ATOM 635 O O . ASN A 1 89 ? 4.081 -4.240 3.476 1.00 97.75 89 ASN A O 1
ATOM 639 N N . GLU A 1 90 ? 3.687 -3.999 1.278 1.00 98.62 90 GLU A N 1
ATOM 640 C CA . GLU A 1 90 ? 5.086 -4.023 0.856 1.00 98.62 90 GLU A CA 1
ATOM 641 C C . GLU A 1 90 ? 5.341 -3.001 -0.264 1.00 98.62 90 GLU A C 1
ATOM 643 O O . GLU A 1 90 ? 4.490 -2.783 -1.127 1.00 98.62 90 GLU A O 1
ATOM 648 N N . VAL A 1 91 ? 6.508 -2.353 -0.251 1.00 98.81 91 VAL A N 1
ATOM 649 C CA . VAL A 1 91 ? 6.957 -1.442 -1.316 1.00 98.81 91 VAL A CA 1
ATOM 650 C C . VAL A 1 91 ? 8.426 -1.686 -1.628 1.00 98.81 91 VAL A C 1
ATOM 652 O O . VAL A 1 91 ? 9.271 -1.617 -0.734 1.00 98.81 91 VAL A O 1
ATOM 655 N N . LEU A 1 92 ? 8.749 -1.904 -2.900 1.00 98.69 92 LEU A N 1
ATOM 656 C CA . LEU A 1 92 ? 10.124 -1.960 -3.390 1.00 98.69 92 LEU A CA 1
ATOM 657 C C . LEU A 1 92 ? 10.482 -0.641 -4.079 1.00 98.69 92 LEU A C 1
ATOM 659 O O . LEU A 1 92 ? 10.098 -0.420 -5.224 1.00 98.69 92 LEU A O 1
ATOM 663 N N . PHE A 1 93 ? 11.210 0.217 -3.359 1.00 98.31 93 PHE A N 1
ATOM 664 C CA . PHE A 1 93 ? 11.734 1.496 -3.861 1.00 98.31 93 PHE A CA 1
ATOM 665 C C . PHE A 1 93 ? 13.008 1.311 -4.689 1.00 98.31 93 PHE A C 1
ATOM 667 O O . PHE A 1 93 ? 13.182 1.952 -5.713 1.00 98.31 93 PHE A O 1
ATOM 674 N N . ASP A 1 94 ? 13.890 0.412 -4.248 1.00 98.12 94 ASP A N 1
ATOM 675 C CA . ASP A 1 94 ? 15.202 0.206 -4.854 1.00 98.12 94 ASP A CA 1
ATOM 676 C C . ASP A 1 94 ? 15.384 -1.271 -5.205 1.00 98.12 94 ASP A C 1
ATOM 678 O O . ASP A 1 94 ? 15.876 -2.051 -4.381 1.00 98.12 94 ASP A O 1
ATOM 682 N N . PRO A 1 95 ? 14.934 -1.709 -6.397 1.00 98.31 95 PRO A N 1
ATOM 683 C CA . PRO A 1 95 ? 15.159 -3.077 -6.828 1.00 98.31 95 PRO A CA 1
ATOM 684 C C . PRO A 1 95 ? 16.658 -3.405 -6.831 1.00 98.31 95 PRO A C 1
ATOM 686 O O . PRO A 1 95 ? 17.439 -2.630 -7.393 1.00 98.31 95 PRO A O 1
ATOM 689 N N . PRO A 1 96 ? 17.084 -4.562 -6.295 1.00 98.25 96 PRO A N 1
ATOM 690 C CA . PRO A 1 96 ? 18.486 -4.954 -6.272 1.00 98.25 96 PRO A CA 1
ATOM 691 C C . PRO A 1 96 ? 19.160 -4.894 -7.647 1.00 98.25 96 PRO A C 1
ATOM 693 O O . PRO A 1 96 ? 18.538 -4.947 -8.711 1.00 98.25 96 PRO A O 1
ATOM 696 N N . SER A 1 97 ? 20.486 -4.834 -7.659 1.00 97.06 97 SER A N 1
ATOM 697 C CA . SER A 1 97 ? 21.244 -4.951 -8.908 1.00 97.06 97 SER A CA 1
ATOM 698 C C . SER A 1 97 ? 21.332 -6.399 -9.416 1.00 97.06 97 SER A C 1
ATOM 700 O O . SER A 1 97 ? 21.529 -7.336 -8.645 1.00 97.06 97 SER A O 1
ATOM 702 N N . GLY A 1 98 ? 21.320 -6.565 -10.743 1.00 96.75 98 GLY A N 1
ATOM 703 C CA . GLY A 1 98 ? 21.470 -7.867 -11.408 1.00 96.75 98 GLY A CA 1
ATOM 704 C C . GLY A 1 98 ? 20.214 -8.737 -11.332 1.00 96.75 98 GLY A C 1
ATOM 705 O O . GLY A 1 98 ? 19.144 -8.241 -11.009 1.00 96.75 98 GLY A O 1
ATOM 706 N N . ASP A 1 99 ? 20.354 -10.032 -11.624 1.00 96.12 99 ASP A N 1
ATOM 707 C CA . ASP A 1 99 ? 19.230 -10.982 -11.676 1.00 96.12 99 ASP A CA 1
ATOM 708 C C . ASP A 1 99 ? 18.316 -10.966 -10.429 1.00 96.12 99 ASP A C 1
ATOM 710 O O . ASP A 1 99 ? 17.107 -11.067 -10.604 1.00 96.12 99 ASP A O 1
ATOM 714 N N . PRO A 1 100 ? 18.813 -10.791 -9.182 1.00 96.44 100 PRO A N 1
ATOM 715 C CA . PRO A 1 100 ? 17.941 -10.711 -8.007 1.00 96.44 100 PRO A CA 1
ATOM 716 C C . PRO A 1 100 ? 16.995 -9.507 -7.978 1.00 96.44 100 PRO A C 1
ATOM 718 O O . PRO A 1 100 ? 16.126 -9.472 -7.118 1.00 96.44 100 PRO A O 1
ATOM 721 N N . GLY A 1 101 ? 17.198 -8.507 -8.836 1.00 97.75 101 GLY A N 1
ATOM 722 C CA . GLY A 1 101 ? 16.354 -7.318 -8.911 1.00 97.75 101 GLY A CA 1
ATOM 723 C C . GLY A 1 101 ? 15.230 -7.379 -9.929 1.00 97.75 101 GLY A C 1
ATOM 724 O O . GLY A 1 101 ? 14.489 -6.411 -10.013 1.00 97.75 101 GLY A O 1
ATOM 725 N N . ASP A 1 102 ? 15.126 -8.462 -10.702 1.00 98.25 102 ASP A N 1
ATOM 726 C CA . ASP A 1 102 ? 14.006 -8.732 -11.614 1.00 98.25 102 ASP A CA 1
ATOM 727 C C . ASP A 1 102 ? 12.780 -9.166 -10.791 1.00 98.25 102 ASP A C 1
ATOM 729 O O . ASP A 1 102 ? 12.409 -10.341 -10.737 1.00 98.25 102 ASP A O 1
ATOM 733 N N . ALA A 1 103 ? 12.230 -8.225 -10.023 1.00 98.12 103 ALA A N 1
ATOM 734 C CA . ALA A 1 103 ? 11.134 -8.466 -9.093 1.00 98.12 103 ALA A CA 1
ATOM 735 C C . ALA A 1 103 ? 9.826 -8.786 -9.824 1.00 98.12 103 ALA A C 1
ATOM 737 O O . ALA A 1 103 ? 8.987 -9.515 -9.287 1.00 98.12 103 ALA A O 1
ATOM 738 N N . ASN A 1 104 ? 9.654 -8.271 -11.046 1.00 98.25 104 ASN A N 1
ATOM 739 C CA . ASN A 1 104 ? 8.502 -8.594 -11.877 1.00 98.25 104 ASN A CA 1
ATOM 740 C C . ASN A 1 104 ? 8.677 -9.925 -12.640 1.00 98.25 104 ASN A C 1
ATOM 742 O O . ASN A 1 104 ? 7.703 -10.441 -13.186 1.00 98.25 104 ASN A O 1
ATOM 746 N N . GLY A 1 105 ? 9.875 -10.511 -12.653 1.00 97.81 105 GLY A N 1
ATOM 747 C CA . GLY A 1 105 ? 10.152 -11.832 -13.214 1.00 97.81 105 GLY A CA 1
ATOM 748 C C . GLY A 1 105 ? 10.031 -11.911 -14.736 1.00 97.81 105 GLY A C 1
ATOM 749 O O . GLY A 1 105 ? 9.845 -13.007 -15.276 1.00 97.81 105 GLY A O 1
ATOM 750 N N . ASP A 1 106 ? 10.095 -10.788 -15.452 1.00 97.75 106 ASP A N 1
ATOM 751 C CA . ASP A 1 106 ? 9.973 -10.746 -16.914 1.00 97.75 106 ASP A CA 1
ATOM 752 C C . ASP A 1 106 ? 11.271 -11.116 -17.657 1.00 97.75 106 ASP A C 1
ATOM 754 O O . ASP A 1 106 ? 11.300 -11.223 -18.891 1.00 97.75 106 ASP A O 1
ATOM 758 N N . GLY A 1 107 ? 12.331 -11.407 -16.901 1.00 97.62 107 GLY A N 1
ATOM 759 C CA . GLY A 1 107 ? 13.645 -11.798 -17.387 1.00 97.62 107 GLY A CA 1
ATOM 760 C C . GLY A 1 107 ? 14.582 -10.613 -17.609 1.00 97.62 107 GLY A C 1
ATOM 761 O O . GLY A 1 107 ? 15.702 -10.824 -18.092 1.00 97.62 107 GLY A O 1
ATOM 762 N N . THR A 1 108 ? 14.151 -9.384 -17.310 1.00 96.94 108 THR A N 1
ATOM 763 C CA . THR A 1 108 ? 14.943 -8.165 -17.475 1.00 96.94 108 THR A CA 1
ATOM 764 C C . THR A 1 108 ? 14.882 -7.289 -16.233 1.00 96.94 108 THR A C 1
ATOM 766 O O . THR A 1 108 ? 13.942 -6.531 -16.042 1.00 96.94 108 THR A O 1
ATOM 769 N N . ARG A 1 109 ? 15.987 -7.237 -15.480 1.00 97.56 109 ARG A N 1
ATOM 770 C CA . ARG A 1 109 ? 16.111 -6.249 -14.404 1.00 97.56 109 ARG A CA 1
ATOM 771 C C . ARG A 1 109 ? 16.111 -4.818 -14.956 1.00 97.56 109 ARG A C 1
ATOM 773 O O . ARG A 1 109 ? 17.037 -4.404 -15.664 1.00 97.56 109 ARG A O 1
ATOM 780 N N . SER A 1 110 ? 15.160 -4.019 -14.500 1.00 98.06 110 SER A N 1
ATOM 781 C CA . SER A 1 110 ? 14.917 -2.619 -14.812 1.00 98.06 110 SER A CA 1
ATOM 782 C C . SER A 1 110 ? 14.554 -1.844 -13.541 1.00 98.06 110 SER A C 1
ATOM 784 O O . SER A 1 110 ? 13.566 -2.133 -12.881 1.00 98.06 110 SER A O 1
ATOM 786 N N . ALA A 1 111 ? 15.342 -0.811 -13.205 1.00 96.19 111 ALA A N 1
ATOM 787 C CA . ALA A 1 111 ? 15.212 -0.107 -11.918 1.00 96.19 111 ALA A CA 1
ATOM 788 C C . ALA A 1 111 ? 13.789 0.388 -11.661 1.00 96.19 111 ALA A C 1
ATOM 790 O O . ALA A 1 111 ? 13.297 0.268 -10.558 1.00 96.19 111 ALA A O 1
ATOM 791 N N . SER A 1 112 ? 13.151 0.938 -12.690 1.00 97.00 112 SER A N 1
ATOM 792 C CA . SER A 1 112 ? 11.847 1.578 -12.571 1.00 97.00 112 SER A CA 1
ATOM 793 C C . SER A 1 112 ? 10.678 0.664 -12.924 1.00 97.00 112 SER A C 1
ATOM 795 O O . SER A 1 112 ? 9.533 1.032 -12.689 1.00 97.00 112 SER A O 1
ATOM 797 N N . GLU A 1 113 ? 10.930 -0.470 -13.583 1.00 98.38 113 GLU A N 1
ATOM 798 C CA . GLU A 1 113 ? 9.863 -1.410 -13.952 1.00 98.38 113 GLU A CA 1
ATOM 799 C C . GLU A 1 113 ? 9.694 -2.520 -12.911 1.00 98.38 113 GLU A C 1
ATOM 801 O O . GLU A 1 113 ? 8.584 -3.036 -12.773 1.00 98.38 113 GLU A O 1
ATOM 806 N N . ASP A 1 114 ? 10.760 -2.829 -12.165 1.00 98.50 114 ASP A N 1
ATOM 807 C CA . ASP A 1 114 ? 10.770 -3.785 -11.053 1.00 98.50 114 ASP A CA 1
ATOM 808 C C . ASP A 1 114 ? 10.389 -3.175 -9.702 1.00 98.50 114 ASP A C 1
ATOM 810 O O . ASP A 1 114 ? 10.152 -3.911 -8.748 1.00 98.50 114 ASP A O 1
ATOM 814 N N . GLU A 1 115 ? 10.295 -1.847 -9.597 1.00 98.50 115 GLU A N 1
ATOM 815 C CA . GLU A 1 115 ? 9.610 -1.219 -8.464 1.00 98.50 115 GLU A CA 1
ATOM 816 C C . GLU A 1 115 ? 8.196 -1.793 -8.348 1.00 98.50 115 GLU A C 1
ATOM 818 O O . GLU A 1 115 ? 7.504 -1.969 -9.359 1.00 98.50 115 GLU A O 1
ATOM 823 N N . PHE A 1 116 ? 7.728 -2.038 -7.126 1.00 98.81 116 PHE A N 1
ATOM 824 C CA . PHE A 1 116 ? 6.346 -2.451 -6.913 1.00 98.81 116 PHE A CA 1
ATOM 825 C C . PHE A 1 116 ? 5.745 -1.879 -5.635 1.00 98.81 116 PHE A C 1
ATOM 827 O O . PHE A 1 116 ? 6.452 -1.540 -4.685 1.00 98.81 116 PHE A O 1
ATOM 834 N N . ILE A 1 117 ? 4.416 -1.808 -5.623 1.00 98.88 117 ILE A N 1
ATOM 835 C CA . ILE A 1 117 ? 3.609 -1.549 -4.432 1.00 98.88 117 ILE A CA 1
ATOM 836 C C . ILE A 1 117 ? 2.618 -2.703 -4.288 1.00 98.88 117 ILE A C 1
ATOM 838 O O . ILE A 1 117 ? 1.821 -2.961 -5.193 1.00 98.88 117 ILE A O 1
ATOM 842 N N . GLU A 1 118 ? 2.671 -3.395 -3.158 1.00 98.75 118 GLU A N 1
ATOM 843 C CA . GLU A 1 118 ? 1.739 -4.451 -2.787 1.00 98.75 118 GLU A CA 1
ATOM 844 C C . GLU A 1 118 ? 0.671 -3.904 -1.849 1.00 98.75 118 GLU A C 1
ATOM 846 O O . GLU A 1 118 ? 0.956 -3.281 -0.820 1.00 98.75 118 GLU A O 1
ATOM 851 N N . PHE A 1 119 ? -0.574 -4.206 -2.187 1.00 98.50 119 PHE A N 1
ATOM 852 C CA . PHE A 1 119 ? -1.731 -3.876 -1.388 1.00 98.50 119 PHE A CA 1
ATOM 853 C C . PHE A 1 119 ? -2.482 -5.127 -0.959 1.00 98.50 119 PHE A C 1
ATOM 855 O O . PHE A 1 119 ? -2.659 -6.054 -1.749 1.00 98.50 119 PHE A O 1
ATOM 862 N N . VAL A 1 120 ? -3.020 -5.098 0.257 1.00 97.00 120 VAL A N 1
ATOM 863 C CA . VAL A 1 120 ? -3.872 -6.159 0.801 1.00 97.00 120 VAL A CA 1
ATOM 864 C C . VAL A 1 120 ? -5.224 -5.569 1.174 1.00 97.00 120 VAL A C 1
ATOM 866 O O . VAL A 1 120 ? -5.297 -4.536 1.839 1.00 97.00 120 VAL A O 1
ATOM 869 N N . ASN A 1 121 ? -6.304 -6.226 0.751 1.00 94.62 121 ASN A N 1
ATOM 870 C CA . ASN A 1 121 ? -7.651 -5.954 1.237 1.00 94.62 121 ASN A CA 1
ATOM 871 C C . ASN A 1 121 ? -7.950 -6.826 2.466 1.00 94.62 121 ASN A C 1
ATOM 873 O O . ASN A 1 121 ? -8.531 -7.900 2.343 1.00 94.62 121 ASN A O 1
ATOM 877 N N . ASP A 1 122 ? -7.608 -6.343 3.656 1.00 90.12 122 ASP A N 1
ATOM 878 C CA . ASP A 1 122 ? -7.916 -6.999 4.939 1.00 90.12 122 ASP A CA 1
ATOM 879 C C . ASP A 1 122 ? -9.368 -6.746 5.410 1.00 90.12 122 ASP A C 1
ATOM 881 O O . ASP A 1 122 ? -9.781 -7.071 6.527 1.00 90.12 122 ASP A O 1
ATOM 885 N N . SER A 1 123 ? -10.199 -6.130 4.566 1.00 84.38 123 SER A N 1
ATOM 886 C CA . SER A 1 123 ? -11.611 -5.937 4.879 1.00 84.38 123 SER A CA 1
ATOM 887 C C . SER A 1 123 ? -12.444 -7.188 4.568 1.00 84.38 123 SER A C 1
ATOM 889 O O . SER A 1 123 ? -12.017 -8.125 3.897 1.00 84.38 123 SER A O 1
ATOM 891 N N . ASN A 1 124 ? -13.691 -7.195 5.048 1.00 83.94 124 ASN A N 1
ATOM 892 C CA . ASN A 1 124 ? -14.672 -8.233 4.718 1.00 83.94 124 ASN A CA 1
ATOM 893 C C . ASN A 1 124 ? -15.541 -7.880 3.494 1.00 83.94 124 ASN A C 1
ATOM 895 O O . ASN A 1 124 ? -16.507 -8.595 3.219 1.00 83.94 124 ASN A O 1
ATOM 899 N N . GLN A 1 125 ? -15.235 -6.779 2.800 1.00 84.69 125 GLN A N 1
ATOM 900 C CA . GLN A 1 125 ? -15.918 -6.323 1.590 1.00 84.69 125 GLN A CA 1
ATOM 901 C C . GLN A 1 125 ? -14.944 -6.288 0.413 1.00 84.69 125 GLN A C 1
ATOM 903 O O . GLN A 1 125 ? -13.728 -6.269 0.585 1.00 84.69 125 GLN A O 1
ATOM 908 N N . GLU A 1 126 ? -15.481 -6.294 -0.800 1.00 90.75 126 GLU A N 1
ATOM 909 C CA . GLU A 1 126 ? -14.677 -5.986 -1.978 1.00 90.75 126 GLU A CA 1
ATOM 910 C C . GLU A 1 126 ? -14.293 -4.499 -2.004 1.00 90.75 126 GLU A C 1
ATOM 912 O O . GLU A 1 126 ? -15.056 -3.640 -1.554 1.00 90.75 126 GLU A O 1
ATOM 917 N N . VAL A 1 127 ? -13.109 -4.204 -2.538 1.00 93.69 127 VAL A N 1
ATOM 918 C CA . VAL A 1 127 ? -12.631 -2.840 -2.788 1.00 93.69 127 VAL A CA 1
ATOM 919 C C . VAL A 1 127 ? -12.568 -2.643 -4.297 1.00 93.69 127 VAL A C 1
ATOM 921 O O . VAL A 1 127 ? -11.759 -3.273 -4.976 1.00 93.69 127 VAL A O 1
ATOM 924 N N . ASP A 1 128 ? -13.443 -1.790 -4.824 1.00 95.75 128 ASP A N 1
ATOM 925 C CA . ASP A 1 128 ? -13.431 -1.401 -6.234 1.00 95.75 128 ASP A CA 1
ATOM 926 C C . ASP A 1 128 ? -12.525 -0.180 -6.424 1.00 95.75 128 ASP A C 1
ATOM 928 O O . ASP A 1 128 ? -12.825 0.911 -5.944 1.00 95.75 128 ASP A O 1
ATOM 932 N N . LEU A 1 129 ? -11.404 -0.379 -7.116 1.00 97.50 129 LEU A N 1
ATOM 933 C CA . LEU A 1 129 ? -10.432 0.662 -7.447 1.00 97.50 129 LEU A CA 1
ATOM 934 C C . LEU A 1 129 ? -10.671 1.244 -8.846 1.00 97.50 129 LEU A C 1
ATOM 936 O O . LEU A 1 129 ? -9.824 1.964 -9.365 1.00 97.50 129 LEU A O 1
ATOM 940 N N . SER A 1 130 ? -11.782 0.921 -9.510 1.00 97.94 130 SER A N 1
ATOM 941 C CA . SER A 1 130 ? -12.054 1.382 -10.874 1.00 97.94 130 SER A CA 1
ATOM 942 C C . SER A 1 130 ? -11.953 2.904 -10.993 1.00 97.94 130 SER A C 1
ATOM 944 O O . SER A 1 130 ? -12.723 3.641 -10.386 1.00 97.94 130 SER A O 1
ATOM 946 N N . GLY A 1 131 ? -11.021 3.384 -11.820 1.00 97.50 131 GLY A N 1
ATOM 947 C CA . GLY A 1 131 ? -10.820 4.818 -12.045 1.00 97.50 131 GLY A CA 1
ATOM 948 C C . GLY A 1 131 ? -10.060 5.544 -10.933 1.00 97.50 131 GLY A C 1
ATOM 949 O O . GLY A 1 131 ? -9.856 6.752 -11.047 1.00 97.50 131 GLY A O 1
ATOM 950 N N . TYR A 1 132 ? -9.599 4.833 -9.901 1.00 98.44 132 TYR A N 1
ATOM 951 C CA . TYR A 1 132 ? -8.711 5.403 -8.894 1.00 98.44 132 TYR A CA 1
ATOM 952 C C . TYR A 1 132 ? -7.384 5.789 -9.547 1.00 98.44 132 TYR A C 1
ATOM 954 O O . TYR A 1 132 ? -7.016 5.306 -10.626 1.00 98.44 132 TYR A O 1
ATOM 962 N N . THR A 1 133 ? -6.636 6.658 -8.880 1.00 98.62 133 THR A N 1
ATOM 963 C CA . THR A 1 133 ? -5.364 7.172 -9.394 1.00 98.62 133 THR A CA 1
ATOM 964 C C . THR A 1 133 ? -4.278 7.132 -8.334 1.00 98.62 133 THR A C 1
ATOM 966 O O . THR A 1 133 ? -4.534 7.463 -7.182 1.00 98.62 133 THR A O 1
ATOM 969 N N . LEU A 1 134 ? -3.070 6.729 -8.729 1.00 98.69 134 LEU A N 1
ATOM 970 C CA . LEU A 1 134 ? -1.876 6.693 -7.885 1.00 98.69 134 LEU A CA 1
ATOM 971 C C . LEU A 1 134 ? -0.885 7.774 -8.316 1.00 98.69 134 LEU A C 1
ATOM 973 O O . LEU A 1 134 ? -0.638 7.950 -9.512 1.00 98.69 134 LEU A O 1
ATOM 977 N N . PHE A 1 135 ? -0.297 8.454 -7.339 1.00 98.62 135 PHE A N 1
ATOM 978 C CA . PHE A 1 135 ? 0.696 9.512 -7.500 1.00 98.62 135 PHE A CA 1
ATOM 979 C C . PHE A 1 135 ? 1.889 9.267 -6.569 1.00 98.62 135 PHE A C 1
ATOM 981 O O . PHE A 1 135 ? 1.680 8.823 -5.439 1.00 98.62 135 PHE A O 1
ATOM 988 N N . ASP A 1 136 ? 3.092 9.610 -7.026 1.00 97.50 136 ASP A N 1
ATOM 989 C CA . ASP A 1 136 ? 4.206 10.015 -6.156 1.00 97.50 136 ASP A CA 1
ATOM 990 C C . ASP A 1 136 ? 4.059 11.492 -5.733 1.00 97.50 136 ASP A C 1
ATOM 992 O O . ASP A 1 136 ? 3.144 12.194 -6.192 1.00 97.50 136 ASP A O 1
ATOM 996 N N . GLU A 1 137 ? 4.954 11.972 -4.867 1.00 96.00 137 GLU A N 1
ATOM 997 C CA . GLU A 1 137 ? 4.904 13.327 -4.306 1.00 96.00 137 GLU A CA 1
ATOM 998 C C . GLU A 1 137 ? 4.929 14.423 -5.388 1.00 96.00 137 GLU A C 1
ATOM 1000 O O . GLU A 1 137 ? 4.090 15.333 -5.375 1.00 96.00 137 GLU A O 1
ATOM 1005 N N . ASP A 1 138 ? 5.837 14.333 -6.363 1.00 96.25 138 ASP A N 1
ATOM 1006 C CA . ASP A 1 138 ? 6.015 15.357 -7.399 1.00 96.25 138 ASP A CA 1
ATOM 1007 C C . ASP A 1 138 ? 4.837 15.359 -8.387 1.00 96.25 138 ASP A C 1
ATOM 1009 O O . ASP A 1 138 ? 4.294 16.408 -8.773 1.00 96.25 138 ASP A O 1
ATOM 1013 N N . ASN A 1 139 ? 4.392 14.172 -8.790 1.00 97.31 139 ASN A N 1
ATOM 1014 C CA . ASN A 1 139 ? 3.269 14.003 -9.705 1.00 97.31 139 ASN A CA 1
ATOM 1015 C C . ASN A 1 139 ? 1.923 14.392 -9.077 1.00 97.31 139 ASN A C 1
ATOM 1017 O O . ASN A 1 139 ? 1.024 14.864 -9.784 1.00 97.31 139 ASN A O 1
ATOM 1021 N N . LEU A 1 140 ? 1.780 14.280 -7.754 1.00 96.94 140 LEU A N 1
ATOM 1022 C CA . LEU A 1 140 ? 0.607 14.770 -7.034 1.00 96.94 140 LEU A CA 1
ATOM 1023 C C . LEU A 1 140 ? 0.445 16.291 -7.180 1.00 96.94 140 LEU A C 1
ATOM 1025 O O . LEU A 1 140 ? -0.680 16.768 -7.354 1.00 96.94 140 LEU A O 1
ATOM 1029 N N . VAL A 1 141 ? 1.549 17.052 -7.163 1.00 96.62 141 VAL A N 1
ATOM 1030 C CA . VAL A 1 141 ? 1.549 18.524 -7.300 1.00 96.62 141 VAL A CA 1
ATOM 1031 C C . VAL A 1 141 ? 1.019 18.964 -8.664 1.00 96.62 141 VAL A C 1
ATOM 1033 O O . VAL A 1 141 ? 0.316 19.973 -8.769 1.00 96.62 141 VAL A O 1
ATOM 1036 N N . THR A 1 142 ? 1.347 18.211 -9.714 1.00 96.56 142 THR A N 1
ATOM 1037 C CA . THR A 1 142 ? 0.917 18.498 -11.092 1.00 96.56 142 THR A CA 1
ATOM 1038 C C . THR A 1 142 ? -0.396 17.813 -11.474 1.00 96.56 142 THR A C 1
ATOM 1040 O O . THR A 1 142 ? -0.965 18.142 -12.512 1.00 96.56 142 THR A O 1
ATOM 1043 N N . ASN A 1 143 ? -0.922 16.943 -10.605 1.00 95.44 143 ASN A N 1
ATOM 1044 C CA . ASN A 1 143 ? -2.112 16.122 -10.829 1.00 95.44 143 ASN A CA 1
ATOM 1045 C C . ASN A 1 143 ? -2.002 15.235 -12.085 1.00 95.44 143 ASN A C 1
ATOM 1047 O O . ASN A 1 143 ? -2.984 15.027 -12.798 1.00 95.44 143 ASN A O 1
ATOM 1051 N N . GLU A 1 144 ? -0.809 14.687 -12.316 1.00 97.38 144 GLU A N 1
ATOM 1052 C CA . GLU A 1 144 ? -0.504 13.752 -13.401 1.00 97.38 144 GLU A CA 1
ATOM 1053 C C . GLU A 1 144 ? -0.262 12.355 -12.809 1.00 97.38 144 GLU A C 1
ATOM 1055 O O . GLU A 1 144 ? 0.832 12.099 -12.308 1.00 97.38 144 GLU A O 1
ATOM 1060 N N . PRO A 1 145 ? -1.256 11.450 -12.799 1.00 97.94 145 PRO A N 1
ATOM 1061 C CA . PRO A 1 145 ? -1.131 10.176 -12.102 1.00 97.94 145 PRO A CA 1
ATOM 1062 C C . PRO A 1 145 ? -0.094 9.263 -12.752 1.00 97.94 145 PRO A C 1
ATOM 1064 O O . PRO A 1 145 ? 0.007 9.161 -13.976 1.00 97.94 145 PRO A O 1
ATOM 1067 N N . ARG A 1 146 ? 0.627 8.520 -11.914 1.00 98.19 146 ARG A N 1
ATOM 1068 C CA . ARG A 1 146 ? 1.542 7.461 -12.345 1.00 98.19 146 ARG A CA 1
ATOM 1069 C C . ARG A 1 146 ? 0.782 6.240 -12.832 1.00 98.19 146 ARG A C 1
ATOM 1071 O O . ARG A 1 146 ? 1.141 5.654 -13.854 1.00 98.19 146 ARG A O 1
ATOM 1078 N N . HIS A 1 147 ? -0.308 5.910 -12.149 1.00 98.62 147 HIS A N 1
ATOM 1079 C CA . HIS A 1 147 ? -1.200 4.829 -12.531 1.00 98.62 147 HIS A CA 1
ATOM 1080 C C . HIS A 1 147 ? -2.658 5.272 -12.432 1.00 98.62 147 HIS A C 1
ATOM 1082 O O . HIS A 1 147 ? -3.059 5.910 -11.462 1.00 98.62 147 HIS A O 1
ATOM 1088 N N . THR A 1 148 ? -3.453 4.923 -13.441 1.00 98.44 148 THR A N 1
ATOM 1089 C CA . THR A 1 148 ? -4.917 4.928 -13.346 1.00 98.44 148 THR A CA 1
ATOM 1090 C C . THR A 1 148 ? -5.389 3.487 -13.340 1.00 98.44 148 THR A C 1
ATOM 1092 O O . THR A 1 148 ? -5.148 2.758 -14.305 1.00 98.44 148 THR A O 1
ATOM 1095 N N . PHE A 1 149 ? -6.062 3.091 -12.267 1.00 98.50 149 PHE A N 1
ATOM 1096 C CA . PHE A 1 149 ? -6.572 1.737 -12.113 1.00 98.50 149 PHE A CA 1
ATOM 1097 C C . PHE A 1 149 ? -7.655 1.477 -13.176 1.00 98.50 149 PHE A C 1
ATOM 1099 O O . PHE A 1 149 ? -8.625 2.243 -13.272 1.00 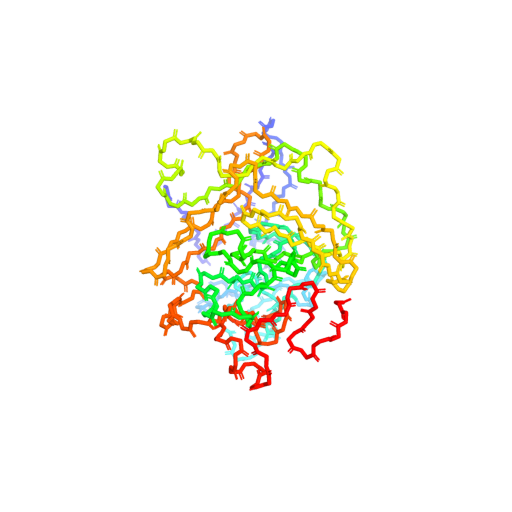98.50 149 PHE A O 1
ATOM 1106 N N . PRO A 1 150 ? -7.509 0.431 -14.015 1.00 97.81 150 PRO A N 1
ATOM 1107 C CA . PRO A 1 150 ? -8.480 0.122 -15.057 1.00 97.81 150 PRO A CA 1
ATOM 1108 C C . PRO A 1 150 ? -9.882 -0.141 -14.499 1.00 97.81 150 PRO A C 1
ATOM 1110 O O . PRO A 1 150 ? -10.059 -0.536 -13.347 1.00 97.81 150 PRO A O 1
ATOM 1113 N N . ALA A 1 151 ? -10.898 0.019 -15.346 1.00 97.19 151 ALA A N 1
ATOM 1114 C CA . ALA A 1 151 ? -12.260 -0.353 -14.982 1.00 97.19 151 ALA A CA 1
ATOM 1115 C C . ALA A 1 151 ? -12.362 -1.852 -14.641 1.00 97.19 151 ALA A C 1
ATOM 1117 O O . ALA A 1 151 ? -11.811 -2.693 -15.356 1.00 97.19 151 ALA A O 1
ATOM 1118 N N . ASN A 1 152 ? -13.166 -2.172 -13.626 1.00 96.00 152 ASN A N 1
ATOM 1119 C CA . ASN A 1 152 ? -13.334 -3.499 -13.026 1.00 96.00 152 ASN A CA 1
ATOM 1120 C C . ASN A 1 152 ? -12.094 -4.008 -12.269 1.00 96.00 152 ASN A C 1
ATOM 1122 O O . ASN A 1 152 ? -11.870 -5.218 -12.207 1.00 96.00 152 ASN A O 1
ATOM 1126 N N . THR A 1 153 ? -11.300 -3.109 -11.681 1.00 97.94 153 THR A N 1
ATOM 1127 C CA . THR A 1 153 ? -10.246 -3.499 -10.731 1.00 97.94 153 THR A CA 1
ATOM 1128 C C . THR A 1 153 ? -10.867 -3.707 -9.353 1.00 97.94 153 THR A C 1
ATOM 1130 O O . THR A 1 153 ? -10.869 -2.805 -8.520 1.00 97.94 153 THR A O 1
ATOM 1133 N N . VAL A 1 154 ? -11.438 -4.891 -9.135 1.00 97.00 154 VAL A N 1
ATOM 1134 C CA . VAL A 1 154 ? -12.142 -5.246 -7.895 1.00 97.00 154 VAL A CA 1
ATOM 1135 C C . VAL A 1 154 ? -11.303 -6.228 -7.088 1.00 97.00 154 VAL A C 1
ATOM 1137 O O . VAL A 1 154 ? -11.047 -7.347 -7.537 1.00 97.00 154 VAL A O 1
ATOM 1140 N N . ILE A 1 155 ? -10.886 -5.816 -5.893 1.00 97.56 155 ILE A N 1
ATOM 1141 C CA . ILE A 1 155 ? -10.070 -6.627 -4.990 1.00 97.56 155 ILE A CA 1
ATOM 1142 C C . ILE A 1 155 ? -10.999 -7.321 -3.987 1.00 97.56 155 ILE A C 1
ATOM 1144 O O . ILE A 1 155 ? -11.655 -6.632 -3.199 1.00 97.56 155 ILE A O 1
ATOM 1148 N N . PRO A 1 156 ? -11.101 -8.662 -3.987 1.00 95.06 156 PRO A N 1
ATOM 1149 C CA . PRO A 1 156 ? -11.987 -9.374 -3.067 1.00 95.06 156 PRO A CA 1
ATOM 1150 C C . PRO A 1 156 ? -11.513 -9.239 -1.608 1.00 95.06 156 PRO A C 1
ATOM 1152 O O . PRO A 1 156 ? -10.365 -8.855 -1.379 1.00 95.06 156 PRO A O 1
ATOM 1155 N N . PRO A 1 157 ? -12.359 -9.573 -0.615 1.00 89.94 157 PRO A N 1
ATOM 1156 C CA . PRO A 1 157 ? -11.919 -9.745 0.772 1.00 89.94 157 PRO A CA 1
ATOM 1157 C C . PRO A 1 157 ? -10.724 -10.704 0.865 1.00 89.94 157 PRO A C 1
ATOM 1159 O O . PRO A 1 157 ? -10.775 -11.792 0.288 1.00 89.94 157 PRO A O 1
ATOM 1162 N N . GLY A 1 158 ? -9.665 -10.307 1.569 1.00 89.31 158 GLY A N 1
ATOM 1163 C CA . GLY A 1 158 ? -8.391 -11.035 1.643 1.00 89.31 158 GLY A CA 1
ATOM 1164 C C . GLY A 1 158 ? -7.564 -11.006 0.352 1.00 89.31 158 GLY A C 1
ATOM 1165 O O . GLY A 1 158 ? -6.534 -11.662 0.269 1.00 89.31 158 GLY A O 1
ATOM 1166 N N . GLY A 1 159 ? -8.015 -10.287 -0.678 1.00 96.12 159 GLY A N 1
ATOM 1167 C CA . GLY A 1 159 ? -7.337 -10.204 -1.965 1.00 96.12 159 GLY A CA 1
ATOM 1168 C C . GLY A 1 159 ? -6.095 -9.318 -1.923 1.00 96.12 159 GLY A C 1
ATOM 1169 O O . GLY A 1 159 ? -6.036 -8.339 -1.177 1.00 96.12 159 GLY A O 1
ATOM 1170 N N . VAL A 1 160 ? -5.140 -9.638 -2.794 1.00 98.25 160 VAL A N 1
ATOM 1171 C CA . VAL A 1 160 ? -3.868 -8.922 -2.945 1.00 98.25 160 VAL A CA 1
ATOM 1172 C C . VAL A 1 160 ? -3.810 -8.284 -4.327 1.00 98.25 160 VAL A C 1
ATOM 1174 O O . VAL A 1 160 ? -4.221 -8.899 -5.317 1.00 98.25 160 VAL A O 1
ATOM 1177 N N . TYR A 1 161 ? -3.296 -7.060 -4.399 1.00 98.62 161 TYR A N 1
ATOM 1178 C CA . TYR A 1 161 ? -2.973 -6.382 -5.651 1.00 98.62 161 TYR A CA 1
ATOM 1179 C C . TYR A 1 161 ? -1.508 -5.964 -5.642 1.00 98.62 161 TYR A C 1
ATOM 1181 O O . TYR A 1 161 ? -1.089 -5.251 -4.735 1.00 98.62 161 TYR A O 1
ATOM 1189 N N . VAL A 1 162 ? -0.744 -6.350 -6.661 1.00 98.81 162 VAL A N 1
ATOM 1190 C CA . VAL A 1 162 ? 0.643 -5.899 -6.838 1.00 98.81 162 VAL A CA 1
ATOM 1191 C C . VAL A 1 162 ? 0.703 -4.999 -8.061 1.00 98.81 162 VAL A C 1
ATOM 1193 O O . VAL A 1 162 ? 0.397 -5.429 -9.174 1.00 98.81 162 VAL A O 1
ATOM 1196 N N . LEU A 1 163 ? 1.089 -3.740 -7.861 1.00 98.88 163 LEU A N 1
ATOM 1197 C CA . LEU A 1 163 ? 1.348 -2.796 -8.941 1.00 98.88 163 LEU A CA 1
ATOM 1198 C C . LEU A 1 163 ? 2.844 -2.757 -9.236 1.00 98.88 163 LEU A C 1
ATOM 1200 O O . LEU A 1 163 ? 3.590 -2.195 -8.442 1.00 98.88 163 LEU A O 1
ATOM 1204 N N . PHE A 1 164 ? 3.262 -3.279 -10.386 1.00 98.81 164 PHE A N 1
ATOM 1205 C CA . PHE A 1 164 ? 4.630 -3.110 -10.876 1.00 98.81 164 PHE A CA 1
ATOM 1206 C C . PHE A 1 164 ? 4.801 -1.792 -11.631 1.00 98.81 164 PHE A C 1
ATOM 1208 O O . PHE A 1 164 ? 3.872 -1.278 -12.270 1.00 98.81 164 PHE A O 1
ATOM 1215 N N . GLY A 1 165 ? 6.018 -1.258 -11.602 1.00 98.38 165 GLY A N 1
ATOM 1216 C CA . GLY A 1 165 ? 6.383 -0.026 -12.281 1.00 98.38 165 GLY A CA 1
ATOM 1217 C C . GLY A 1 165 ? 6.291 -0.128 -13.802 1.00 98.38 165 GLY A C 1
ATOM 1218 O O . GLY A 1 165 ? 6.000 0.869 -14.456 1.00 98.38 165 GLY A O 1
ATOM 1219 N N . GLY A 1 166 ? 6.452 -1.314 -14.386 1.00 98.00 166 GLY A N 1
ATOM 1220 C CA . GLY A 1 166 ? 6.427 -1.501 -15.836 1.00 98.00 166 GLY A CA 1
ATOM 1221 C C . GLY A 1 166 ? 6.615 -2.959 -16.248 1.00 98.00 166 GLY A C 1
ATOM 1222 O O . GLY A 1 166 ? 6.222 -3.867 -15.518 1.00 98.00 166 GLY A O 1
ATOM 1223 N N . GLY A 1 167 ? 7.220 -3.168 -17.420 1.00 97.19 167 GLY A N 1
ATOM 1224 C CA . GLY A 1 167 ? 7.596 -4.501 -17.888 1.00 97.19 167 GLY A CA 1
ATOM 1225 C C . GLY A 1 167 ? 6.422 -5.416 -18.246 1.00 97.19 167 GLY A C 1
ATOM 1226 O O . GLY A 1 167 ? 5.310 -4.975 -18.564 1.00 97.19 167 GLY A O 1
ATOM 1227 N N . SER A 1 168 ? 6.693 -6.720 -18.262 1.00 97.69 168 SER A N 1
ATOM 1228 C CA . SER A 1 168 ? 5.704 -7.780 -18.512 1.00 97.69 168 SER A CA 1
ATOM 1229 C C . SER A 1 168 ? 5.716 -8.814 -17.384 1.00 97.69 168 SER A C 1
ATOM 1231 O O . SER A 1 168 ? 6.215 -9.919 -17.608 1.00 97.69 168 SER A O 1
ATOM 1233 N N . PRO A 1 169 ? 5.152 -8.482 -16.201 1.00 98.00 169 PRO A N 1
ATOM 1234 C CA . PRO A 1 169 ? 5.274 -9.313 -15.011 1.00 98.00 169 PRO A CA 1
ATOM 1235 C C . PRO A 1 169 ? 4.938 -10.784 -15.269 1.00 98.00 169 PRO A C 1
ATOM 1237 O O . PRO A 1 169 ? 3.904 -11.122 -15.855 1.00 98.00 169 PRO A O 1
ATOM 1240 N N . SER A 1 170 ? 5.840 -11.657 -14.840 1.00 94.50 170 SER A N 1
ATOM 1241 C CA . SER A 1 170 ? 5.883 -13.073 -15.174 1.00 94.50 170 SER A CA 1
ATOM 1242 C C . SER A 1 170 ? 6.289 -13.854 -13.916 1.00 94.50 170 SER A C 1
ATOM 1244 O O . SER A 1 170 ? 7.456 -14.081 -13.613 1.00 94.50 170 SER A O 1
ATOM 1246 N N . GLY A 1 171 ? 5.281 -14.238 -13.132 1.00 91.38 171 GLY A N 1
ATOM 1247 C CA . GLY A 1 171 ? 5.448 -14.916 -11.849 1.00 91.38 171 GLY A CA 1
ATOM 1248 C C . GLY A 1 171 ? 4.111 -15.400 -11.289 1.00 91.38 171 GLY A C 1
ATOM 1249 O O . GLY A 1 171 ? 3.050 -14.989 -11.760 1.00 91.38 171 GLY A O 1
ATOM 1250 N N . ASP A 1 172 ? 4.166 -16.296 -10.301 1.00 92.12 172 ASP A N 1
ATOM 1251 C CA . ASP A 1 172 ? 2.960 -16.831 -9.651 1.00 92.12 172 ASP A CA 1
ATOM 1252 C C . ASP A 1 172 ? 2.337 -15.819 -8.670 1.00 92.12 172 ASP A C 1
ATOM 1254 O O . ASP A 1 172 ? 1.121 -15.835 -8.474 1.00 92.12 172 ASP A O 1
ATOM 1258 N N . PHE A 1 173 ? 3.164 -14.953 -8.061 1.00 97.25 173 PHE A N 1
ATOM 1259 C CA . PHE A 1 173 ? 2.782 -13.854 -7.156 1.00 97.25 173 PHE A CA 1
ATOM 1260 C C . PHE A 1 173 ? 1.679 -14.214 -6.145 1.00 97.25 173 PHE A C 1
ATOM 1262 O O . PHE A 1 173 ? 0.752 -13.437 -5.938 1.00 97.25 173 PHE A O 1
ATOM 1269 N N . GLY A 1 174 ? 1.704 -15.433 -5.595 1.00 95.31 174 GLY A N 1
ATOM 1270 C CA . GLY A 1 174 ? 0.703 -15.916 -4.632 1.00 95.31 174 GLY A CA 1
ATOM 1271 C C . GLY A 1 174 ? -0.759 -15.810 -5.093 1.00 95.31 174 GLY A C 1
ATOM 1272 O O . GLY A 1 174 ? -1.661 -15.742 -4.264 1.00 95.31 174 GLY A O 1
ATOM 1273 N N . GLY A 1 175 ? -1.017 -15.756 -6.407 1.00 95.19 175 GLY A N 1
ATOM 1274 C CA . GLY A 1 175 ? -2.361 -15.545 -6.954 1.00 95.19 175 GLY A CA 1
ATOM 1275 C C . GLY A 1 175 ? -2.879 -14.103 -6.869 1.00 95.19 175 GLY A C 1
ATOM 1276 O O . GLY A 1 175 ? -4.070 -13.880 -7.100 1.00 95.19 175 GLY A O 1
ATOM 1277 N N . ALA A 1 176 ? -2.016 -13.130 -6.563 1.00 97.94 176 ALA A N 1
ATOM 1278 C CA . ALA A 1 176 ? -2.355 -11.714 -6.535 1.00 97.94 176 ALA A CA 1
ATOM 1279 C C . ALA A 1 176 ? -2.861 -11.204 -7.894 1.00 97.94 176 ALA A C 1
ATOM 1281 O O . ALA A 1 176 ? -2.487 -11.683 -8.968 1.00 97.94 176 ALA A O 1
ATOM 1282 N N . ILE A 1 177 ? -3.703 -10.172 -7.848 1.00 98.31 177 ILE A N 1
ATOM 1283 C CA . ILE A 1 177 ? -4.095 -9.415 -9.036 1.00 98.31 177 ILE A CA 1
ATOM 1284 C C . ILE A 1 177 ? -2.920 -8.511 -9.419 1.00 98.31 177 ILE A C 1
ATOM 1286 O O . ILE A 1 177 ? -2.452 -7.720 -8.603 1.00 98.31 177 ILE A O 1
ATOM 1290 N N . ILE A 1 178 ? -2.451 -8.613 -10.663 1.00 98.38 178 ILE A N 1
ATOM 1291 C CA . ILE A 1 178 ? -1.265 -7.881 -11.121 1.00 98.38 178 ILE A CA 1
ATOM 1292 C C . ILE A 1 178 ? -1.651 -6.668 -11.961 1.00 98.38 178 ILE A C 1
ATOM 1294 O O . ILE A 1 178 ? -2.376 -6.778 -12.955 1.00 98.38 178 ILE A O 1
ATOM 1298 N N . GLY A 1 179 ? -1.122 -5.516 -11.566 1.00 98.12 179 GLY A N 1
ATOM 1299 C CA . GLY A 1 179 ? -1.171 -4.262 -12.295 1.00 98.12 179 GLY A CA 1
ATOM 1300 C C . GLY A 1 179 ? 0.193 -3.866 -12.842 1.00 98.12 179 GLY A C 1
ATOM 1301 O O . GLY A 1 179 ? 1.233 -4.211 -12.288 1.00 98.12 179 GLY A O 1
ATOM 1302 N N . VAL A 1 180 ? 0.172 -3.063 -13.903 1.00 98.44 180 VAL A N 1
ATOM 1303 C CA . VAL A 1 180 ? 1.358 -2.381 -14.429 1.00 98.44 180 VAL A CA 1
ATOM 1304 C C . VAL A 1 180 ? 1.054 -0.890 -14.499 1.00 98.44 180 VAL A C 1
ATOM 1306 O O . VAL A 1 180 ? -0.018 -0.490 -14.972 1.00 98.44 180 VAL A O 1
ATOM 1309 N N . SER A 1 181 ? 1.973 -0.058 -14.010 1.00 98.19 181 SER A N 1
ATOM 1310 C CA . SER A 1 181 ? 1.844 1.399 -14.050 1.00 98.19 181 SER A CA 1
ATOM 1311 C C . SER A 1 181 ? 1.491 1.871 -15.462 1.00 98.19 181 SER A C 1
ATOM 1313 O O . SER A 1 181 ? 2.136 1.495 -16.442 1.00 98.19 181 SER A O 1
ATOM 1315 N N . THR A 1 182 ? 0.482 2.741 -15.592 1.00 97.06 182 THR A N 1
ATOM 1316 C CA . THR A 1 182 ? 0.024 3.208 -16.916 1.00 97.06 182 THR A CA 1
ATOM 1317 C C . THR A 1 182 ? 1.059 4.084 -17.618 1.00 97.06 182 THR A C 1
ATOM 1319 O O . THR A 1 182 ? 0.946 4.342 -18.814 1.00 97.06 182 THR A O 1
ATOM 1322 N N . THR A 1 183 ? 2.058 4.557 -16.875 1.00 95.75 183 THR A N 1
ATOM 1323 C CA . THR A 1 183 ? 3.149 5.402 -17.368 1.00 95.75 183 THR A CA 1
ATOM 1324 C C . THR A 1 183 ? 4.463 4.637 -17.570 1.00 95.75 183 THR A C 1
ATOM 1326 O O . THR A 1 183 ? 5.419 5.223 -18.075 1.00 95.75 183 THR A O 1
ATOM 1329 N N . GLY A 1 184 ? 4.526 3.348 -17.207 1.00 93.19 184 GLY A N 1
ATOM 1330 C CA . GLY A 1 184 ? 5.741 2.527 -17.313 1.00 93.19 184 GLY A CA 1
ATOM 1331 C C . GLY A 1 184 ? 6.858 2.902 -16.327 1.00 93.19 184 GLY A C 1
ATOM 1332 O O . GLY A 1 184 ? 8.019 2.598 -16.577 1.00 93.19 184 GLY A O 1
ATOM 1333 N N . ASN A 1 185 ? 6.529 3.638 -15.262 1.00 93.31 185 ASN A N 1
ATOM 1334 C CA . ASN A 1 185 ? 7.277 3.706 -13.998 1.00 93.31 185 ASN A CA 1
ATOM 1335 C C . ASN A 1 185 ? 6.377 4.315 -12.909 1.00 93.31 185 ASN A C 1
ATOM 1337 O O . ASN A 1 185 ? 5.328 4.889 -13.230 1.00 93.31 185 ASN A O 1
ATOM 1341 N N . MET A 1 186 ? 6.755 4.201 -11.636 1.00 95.88 186 MET A N 1
ATOM 1342 C CA . MET A 1 186 ? 6.036 4.845 -10.524 1.00 95.88 186 MET A CA 1
ATOM 1343 C C . MET A 1 186 ? 6.749 6.076 -9.967 1.00 95.88 186 MET A C 1
ATOM 1345 O O . MET A 1 186 ? 6.127 6.799 -9.205 1.00 95.88 186 MET A O 1
ATOM 1349 N N . ASN A 1 187 ? 7.982 6.352 -10.413 1.00 95.62 187 ASN A N 1
ATOM 1350 C CA . ASN A 1 187 ? 8.789 7.491 -9.957 1.00 95.62 187 ASN A CA 1
ATOM 1351 C C . ASN A 1 187 ? 9.026 7.480 -8.440 1.00 95.62 187 ASN A C 1
ATOM 1353 O O . ASN A 1 187 ? 9.062 8.539 -7.822 1.00 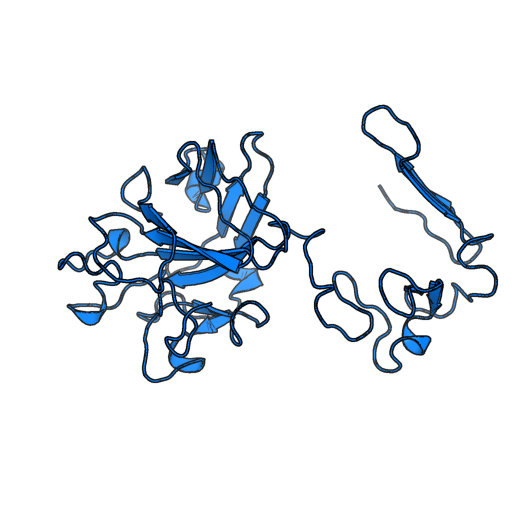95.62 187 ASN A O 1
ATOM 1357 N N . LEU A 1 188 ? 9.190 6.286 -7.864 1.00 96.00 188 LEU A N 1
ATOM 1358 C CA . LEU A 1 188 ? 9.493 6.154 -6.448 1.00 96.00 188 LEU A CA 1
ATOM 1359 C C . LEU A 1 188 ? 10.934 6.601 -6.179 1.00 96.00 188 LEU A C 1
ATOM 1361 O O . LEU A 1 188 ? 11.836 6.414 -6.995 1.00 96.00 188 LEU A O 1
ATOM 1365 N N . SER A 1 189 ? 11.153 7.242 -5.033 1.00 96.06 189 SER A N 1
ATOM 1366 C CA . SER A 1 189 ? 12.453 7.813 -4.671 1.00 96.06 189 SER A CA 1
ATOM 1367 C C . SER A 1 189 ? 13.073 7.125 -3.455 1.00 96.06 189 SER A C 1
ATOM 1369 O O . SER A 1 189 ? 12.515 7.128 -2.358 1.00 96.06 189 SER A O 1
ATOM 1371 N N . ASN A 1 190 ? 14.313 6.649 -3.611 1.00 96.06 190 ASN A N 1
ATOM 1372 C CA . ASN A 1 190 ? 15.119 6.072 -2.523 1.00 96.06 190 ASN A CA 1
ATOM 1373 C C . ASN A 1 190 ? 15.448 7.099 -1.419 1.00 96.06 190 ASN A C 1
ATOM 1375 O O . ASN A 1 190 ? 15.872 6.729 -0.326 1.00 96.06 190 ASN A O 1
ATOM 1379 N N . ALA A 1 191 ? 15.306 8.402 -1.698 1.00 94.50 191 ALA A N 1
ATOM 1380 C CA . ALA A 1 191 ? 15.550 9.475 -0.731 1.00 94.50 191 ALA A CA 1
ATOM 1381 C C . ALA A 1 191 ? 14.319 9.802 0.137 1.00 94.50 191 ALA A C 1
ATOM 1383 O O . ALA A 1 191 ? 14.408 10.673 1.005 1.00 94.50 191 ALA A O 1
ATOM 1384 N N . GLY A 1 192 ? 13.199 9.119 -0.102 1.00 91.25 192 GLY A N 1
ATOM 1385 C CA . GLY A 1 192 ? 11.890 9.428 0.456 1.00 91.25 192 GLY A CA 1
ATOM 1386 C C . GLY A 1 192 ? 10.916 9.880 -0.631 1.00 91.25 192 GLY A C 1
ATOM 1387 O O . GLY A 1 192 ? 11.324 10.476 -1.630 1.00 91.25 192 GLY A O 1
ATOM 1388 N N . ASP A 1 193 ? 9.647 9.556 -0.412 1.00 96.06 193 ASP A N 1
ATOM 1389 C CA . ASP A 1 193 ? 8.497 9.844 -1.267 1.00 96.06 193 ASP A CA 1
ATOM 1390 C C . ASP A 1 193 ? 7.181 9.779 -0.459 1.00 96.06 193 ASP A C 1
ATOM 1392 O O . ASP A 1 193 ? 7.148 9.278 0.677 1.00 96.06 193 ASP A O 1
ATOM 1396 N N . VAL A 1 194 ? 6.089 10.242 -1.066 1.00 96.81 194 VAL A N 1
ATOM 1397 C CA . VAL A 1 194 ? 4.716 10.075 -0.591 1.00 96.81 194 VAL A CA 1
ATOM 1398 C C . VAL A 1 194 ? 3.869 9.437 -1.688 1.00 96.81 194 VAL A C 1
ATOM 1400 O O . VAL A 1 194 ? 3.467 10.082 -2.655 1.00 96.81 194 VAL A O 1
ATOM 1403 N N . ILE A 1 195 ? 3.499 8.177 -1.482 1.00 98.31 195 ILE A N 1
ATOM 1404 C CA . ILE A 1 195 ? 2.546 7.478 -2.343 1.00 98.31 195 ILE A CA 1
ATOM 1405 C C . ILE A 1 195 ? 1.145 7.931 -1.948 1.00 98.31 195 ILE A C 1
ATOM 1407 O O . ILE A 1 195 ? 0.742 7.792 -0.793 1.00 98.31 195 ILE A O 1
ATOM 1411 N N . THR A 1 196 ? 0.376 8.444 -2.903 1.00 97.69 196 THR A N 1
ATOM 1412 C CA . THR A 1 196 ? -1.016 8.859 -2.693 1.00 97.69 196 THR A CA 1
ATOM 1413 C C . THR A 1 196 ? -1.935 8.173 -3.688 1.00 97.69 196 THR A C 1
ATOM 1415 O O . THR A 1 196 ? -1.757 8.304 -4.897 1.00 97.69 196 THR A O 1
ATOM 1418 N N . ILE A 1 197 ? -2.976 7.509 -3.188 1.00 97.94 197 ILE A N 1
ATOM 1419 C CA . ILE A 1 197 ? -4.092 7.017 -3.993 1.00 97.94 197 ILE A CA 1
ATOM 1420 C C . ILE A 1 197 ? -5.292 7.928 -3.781 1.00 97.94 197 ILE A C 1
ATOM 1422 O O . ILE A 1 197 ? -5.683 8.196 -2.642 1.00 97.94 197 ILE A O 1
ATOM 1426 N N . LYS A 1 198 ? -5.899 8.375 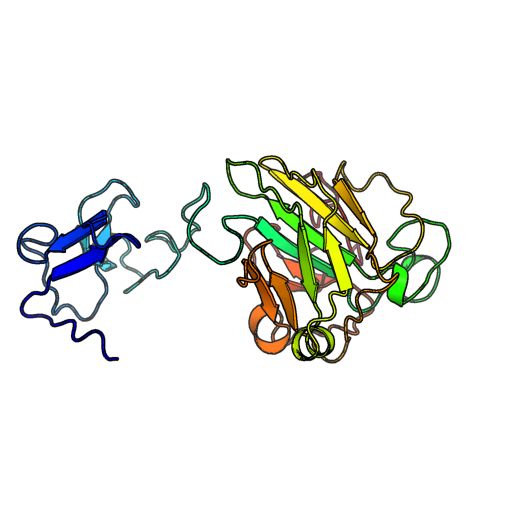-4.879 1.00 94.94 198 LYS A N 1
ATOM 1427 C CA . LYS A 1 198 ? -7.183 9.073 -4.881 1.00 94.94 198 LYS A CA 1
ATOM 1428 C C . LYS A 1 198 ? -8.283 8.198 -5.469 1.00 94.94 198 LYS A C 1
ATOM 1430 O O . LYS A 1 198 ? -8.028 7.451 -6.415 1.00 94.94 198 LYS A O 1
ATOM 1435 N N . ASP A 1 199 ? -9.486 8.331 -4.919 1.00 93.19 199 ASP A N 1
ATOM 1436 C CA . ASP A 1 199 ? -10.696 7.732 -5.480 1.00 93.19 199 ASP A CA 1
ATOM 1437 C C . ASP A 1 199 ? -11.089 8.379 -6.825 1.00 93.19 199 ASP A C 1
ATOM 1439 O O . ASP A 1 199 ? -10.474 9.347 -7.287 1.00 93.19 199 ASP A O 1
ATOM 1443 N N . ASP A 1 200 ? -12.131 7.845 -7.463 1.00 91.06 200 ASP A N 1
ATOM 1444 C CA . ASP A 1 200 ? -12.665 8.330 -8.743 1.00 91.06 200 ASP A CA 1
ATOM 1445 C C . ASP A 1 200 ? -13.293 9.740 -8.663 1.00 91.06 200 ASP A C 1
ATOM 1447 O O . ASP A 1 200 ? -13.574 10.369 -9.688 1.00 91.06 200 ASP A O 1
ATOM 1451 N N . GLN A 1 201 ? -13.469 10.269 -7.450 1.00 89.69 201 GLN A N 1
ATOM 1452 C CA . GLN A 1 201 ? -13.941 11.623 -7.158 1.00 89.69 201 GLN A CA 1
ATOM 1453 C C . GLN A 1 201 ? -12.794 12.587 -6.813 1.00 89.69 201 GLN A C 1
ATOM 1455 O O . GLN A 1 201 ? -13.023 13.792 -6.673 1.00 89.69 201 GLN A O 1
ATOM 1460 N N . GLY A 1 202 ? -11.556 12.091 -6.720 1.00 85.00 202 GLY A N 1
ATOM 1461 C CA . GLY A 1 202 ? -10.358 12.863 -6.402 1.00 85.00 202 GLY A CA 1
ATOM 1462 C C . GLY A 1 202 ? -10.091 13.054 -4.905 1.00 85.00 202 GLY A C 1
ATOM 1463 O O . GLY A 1 202 ? -9.200 13.835 -4.555 1.00 85.00 202 GLY A O 1
ATOM 1464 N N . ASN A 1 203 ? -10.816 12.371 -4.017 1.00 88.06 203 ASN A N 1
ATOM 1465 C CA . ASN A 1 203 ? -10.516 12.368 -2.586 1.00 88.06 203 ASN A CA 1
ATOM 1466 C C . ASN A 1 203 ? -9.347 11.429 -2.301 1.00 88.06 203 ASN A C 1
ATOM 1468 O O . ASN A 1 203 ? -9.218 10.380 -2.924 1.00 88.06 203 ASN A O 1
ATOM 1472 N N . VAL A 1 204 ? -8.509 11.777 -1.324 1.00 88.75 204 VAL A N 1
ATOM 1473 C CA . VAL A 1 204 ? -7.437 10.884 -0.870 1.00 88.75 204 VAL A CA 1
ATOM 1474 C C . VAL A 1 204 ? -8.054 9.644 -0.226 1.00 88.75 204 VAL A C 1
ATOM 1476 O O . VAL A 1 204 ? -8.771 9.747 0.769 1.00 88.75 204 VAL A O 1
ATOM 1479 N N . PHE A 1 205 ? -7.755 8.484 -0.801 1.00 89.00 205 PHE A N 1
ATOM 1480 C CA . PHE A 1 205 ? -8.200 7.180 -0.333 1.00 89.00 205 PHE A CA 1
ATOM 1481 C C . PHE A 1 205 ? -7.165 6.542 0.594 1.00 89.00 205 PHE A C 1
ATOM 1483 O O . PHE A 1 205 ? -7.509 6.144 1.703 1.00 89.00 205 PHE A O 1
ATOM 1490 N N . LEU A 1 206 ? -5.901 6.483 0.167 1.00 91.94 206 LEU A N 1
ATOM 1491 C CA . LEU A 1 206 ? -4.800 5.853 0.898 1.00 91.94 206 LEU A CA 1
ATOM 1492 C C . LEU A 1 206 ? -3.509 6.643 0.672 1.00 91.94 206 LEU A C 1
ATOM 1494 O O . LEU A 1 206 ? -3.293 7.173 -0.418 1.00 91.94 206 LEU A O 1
ATOM 1498 N N . THR A 1 207 ? -2.654 6.707 1.687 1.00 94.44 207 THR A N 1
ATOM 1499 C CA . THR A 1 207 ? -1.320 7.309 1.593 1.00 94.44 207 THR A CA 1
ATOM 1500 C C . THR A 1 207 ? -0.282 6.423 2.260 1.00 94.44 207 THR A C 1
ATOM 1502 O O . THR A 1 207 ? -0.602 5.742 3.234 1.00 94.44 207 THR A O 1
ATOM 1505 N N . PHE A 1 208 ? 0.950 6.490 1.768 1.00 94.94 208 PHE A N 1
ATOM 1506 C CA . PHE A 1 208 ? 2.147 6.027 2.461 1.00 94.94 208 PHE A CA 1
ATOM 1507 C C . PHE A 1 208 ? 3.206 7.123 2.369 1.00 94.94 208 PHE A C 1
ATOM 1509 O O . PHE A 1 208 ? 3.626 7.486 1.272 1.00 94.94 208 PHE A O 1
ATOM 1516 N N . ASP A 1 209 ? 3.599 7.669 3.513 1.00 95.56 209 ASP A N 1
ATOM 1517 C CA . ASP A 1 209 ? 4.613 8.712 3.635 1.00 95.56 209 ASP A CA 1
ATOM 1518 C C . ASP A 1 209 ? 5.878 8.113 4.245 1.00 95.56 209 ASP A C 1
ATOM 1520 O O . ASP A 1 209 ? 5.917 7.768 5.426 1.00 95.56 209 ASP A O 1
ATOM 1524 N N . THR A 1 210 ? 6.945 8.035 3.456 1.00 95.69 210 THR A N 1
ATOM 1525 C CA . THR A 1 210 ? 8.252 7.532 3.908 1.00 95.69 210 THR A CA 1
ATOM 1526 C C . THR A 1 210 ? 8.797 8.254 5.146 1.00 95.69 210 THR A C 1
ATOM 1528 O O . THR A 1 210 ? 9.476 7.632 5.965 1.00 95.69 210 THR A O 1
ATOM 1531 N N . ALA A 1 211 ? 8.485 9.541 5.335 1.00 92.31 211 ALA A N 1
ATOM 1532 C CA . ALA A 1 211 ? 8.940 10.318 6.484 1.00 92.31 211 ALA A CA 1
ATOM 1533 C C . ALA A 1 211 ? 8.195 9.963 7.780 1.00 92.31 211 ALA A C 1
ATOM 1535 O O . ALA A 1 211 ? 8.726 10.197 8.870 1.00 92.31 211 ALA A O 1
ATOM 1536 N N . THR A 1 212 ? 6.989 9.403 7.664 1.00 91.75 212 THR A N 1
ATOM 1537 C CA . THR A 1 212 ? 6.116 9.067 8.794 1.00 91.75 212 THR A CA 1
ATOM 1538 C C . THR A 1 212 ? 5.996 7.554 8.980 1.00 91.75 212 THR A C 1
ATOM 1540 O O . THR A 1 212 ? 6.359 7.040 10.036 1.00 91.75 212 THR A O 1
ATOM 1543 N N . ASP A 1 213 ? 5.537 6.836 7.957 1.00 90.69 213 ASP A N 1
ATOM 1544 C CA . ASP A 1 213 ? 5.230 5.402 7.992 1.00 90.69 213 ASP A CA 1
ATOM 1545 C C . ASP A 1 213 ? 6.488 4.525 7.926 1.00 90.69 213 ASP A C 1
ATOM 1547 O O . ASP A 1 213 ? 6.531 3.450 8.520 1.00 90.69 213 ASP A O 1
ATOM 1551 N N . GLY A 1 214 ? 7.526 4.991 7.227 1.00 91.31 214 GLY A N 1
ATOM 1552 C CA . GLY A 1 214 ? 8.815 4.304 7.100 1.00 91.31 214 GLY A CA 1
ATOM 1553 C C . GLY A 1 214 ? 9.962 5.025 7.812 1.00 91.31 214 GLY A C 1
ATOM 1554 O O . GLY A 1 214 ? 11.124 4.872 7.434 1.00 91.31 214 GLY A O 1
ATOM 1555 N N . ALA A 1 215 ? 9.655 5.841 8.824 1.00 94.25 215 ALA A N 1
ATOM 1556 C CA . ALA A 1 215 ? 10.634 6.690 9.490 1.00 94.25 215 ALA A CA 1
ATOM 1557 C C . ALA A 1 215 ? 11.856 5.893 9.996 1.00 94.25 215 ALA A C 1
ATOM 1559 O O . ALA A 1 215 ? 11.750 5.019 10.856 1.00 94.25 215 ALA A O 1
ATOM 1560 N N . GLY A 1 216 ? 13.044 6.245 9.496 1.00 95.50 216 GLY A N 1
ATOM 1561 C CA . GLY A 1 216 ? 14.311 5.613 9.880 1.00 95.50 216 GLY A CA 1
ATOM 1562 C C . GLY A 1 216 ? 14.681 4.358 9.084 1.00 95.50 216 GLY A C 1
ATOM 1563 O O . GLY A 1 216 ? 15.739 3.784 9.350 1.00 95.50 216 GLY A O 1
ATOM 1564 N N . LEU A 1 217 ? 13.857 3.951 8.117 1.00 97.81 217 LEU A N 1
ATOM 1565 C CA . LEU A 1 217 ? 14.214 2.935 7.133 1.00 97.81 217 LEU A CA 1
ATOM 1566 C C . LEU A 1 217 ? 15.069 3.543 6.016 1.00 97.81 217 LEU A C 1
ATOM 1568 O O . LEU A 1 217 ? 15.001 4.738 5.729 1.00 97.81 217 LEU A O 1
ATOM 1572 N N . ASP A 1 218 ? 15.895 2.699 5.406 1.00 97.94 218 ASP A N 1
ATOM 1573 C CA . ASP A 1 218 ? 16.687 3.044 4.229 1.00 97.94 218 ASP A CA 1
ATOM 1574 C C . ASP A 1 218 ? 15.970 2.518 2.982 1.00 97.94 218 ASP A C 1
ATOM 1576 O O . ASP A 1 218 ? 15.977 1.317 2.717 1.00 97.94 218 ASP A O 1
ATOM 1580 N N . PHE A 1 219 ? 15.321 3.410 2.233 1.00 98.00 219 PHE A N 1
ATOM 1581 C CA . PHE A 1 219 ? 14.596 3.056 1.007 1.00 98.00 219 PHE A CA 1
ATOM 1582 C C . PHE A 1 219 ? 15.532 2.798 -0.185 1.00 98.00 219 PHE A C 1
ATOM 1584 O O . PHE A 1 219 ? 15.057 2.424 -1.248 1.00 98.00 219 PHE A O 1
ATOM 1591 N N . GLY A 1 220 ? 16.849 2.978 -0.018 1.00 98.00 220 GLY A N 1
ATOM 1592 C CA . GLY A 1 220 ? 17.892 2.615 -0.984 1.00 98.00 220 GLY A CA 1
ATOM 1593 C C . GLY A 1 220 ? 18.676 1.361 -0.587 1.00 98.00 220 GLY A C 1
ATOM 1594 O O . GLY A 1 220 ? 19.858 1.243 -0.905 1.00 98.00 220 GLY A O 1
ATOM 1595 N N . ALA A 1 221 ? 18.067 0.466 0.195 1.00 97.88 221 ALA A N 1
ATOM 1596 C CA . ALA A 1 221 ? 18.740 -0.698 0.768 1.00 97.88 221 ALA A CA 1
ATOM 1597 C C . ALA A 1 221 ? 18.736 -1.945 -0.140 1.00 97.88 221 ALA A C 1
ATOM 1599 O O . ALA A 1 221 ? 18.908 -3.053 0.384 1.00 97.88 221 ALA A O 1
ATOM 1600 N N . ASP A 1 222 ? 18.524 -1.784 -1.456 1.00 98.31 222 ASP A N 1
ATOM 1601 C CA . ASP A 1 222 ? 18.403 -2.877 -2.437 1.00 98.31 222 ASP A CA 1
ATOM 1602 C C . ASP A 1 222 ? 17.391 -3.967 -1.996 1.00 98.31 222 ASP A C 1
ATOM 1604 O O . ASP A 1 222 ? 17.652 -5.167 -2.107 1.00 98.31 222 ASP A O 1
ATOM 1608 N N . GLN A 1 223 ? 16.271 -3.570 -1.386 1.00 98.50 223 GLN A N 1
ATOM 1609 C CA . GLN A 1 223 ? 15.230 -4.463 -0.862 1.00 98.50 223 GLN A CA 1
ATOM 1610 C C . GLN A 1 223 ? 13.937 -3.685 -0.605 1.00 98.50 223 GLN A C 1
ATOM 1612 O O . GLN A 1 223 ? 13.949 -2.453 -0.537 1.00 98.50 223 GLN A O 1
ATOM 1617 N N . SER A 1 224 ? 12.828 -4.392 -0.417 1.00 98.69 224 SER A N 1
ATOM 1618 C CA . SER A 1 224 ? 11.562 -3.751 -0.079 1.00 98.69 224 SER A CA 1
ATOM 1619 C C . SER A 1 224 ? 11.488 -3.356 1.397 1.00 98.69 224 SER A C 1
ATOM 1621 O O . SER A 1 224 ? 12.194 -3.877 2.271 1.00 98.69 224 SER A O 1
ATOM 1623 N N . VAL A 1 225 ? 10.585 -2.422 1.680 1.00 98.62 225 VAL A N 1
ATOM 1624 C CA . VAL A 1 225 ? 10.020 -2.224 3.013 1.00 98.62 225 VAL A CA 1
ATOM 1625 C C . VAL A 1 225 ? 8.707 -2.992 3.096 1.00 98.62 225 VAL A C 1
ATOM 1627 O O . VAL A 1 225 ? 7.904 -2.939 2.170 1.00 98.62 225 VAL A O 1
ATOM 1630 N N . THR A 1 226 ? 8.477 -3.700 4.196 1.00 98.50 226 THR A N 1
ATOM 1631 C CA . THR A 1 226 ? 7.299 -4.557 4.389 1.00 98.50 226 THR A CA 1
ATOM 1632 C C . THR A 1 226 ? 6.741 -4.418 5.799 1.00 98.50 226 THR A C 1
ATOM 1634 O O . THR A 1 226 ? 7.491 -4.127 6.739 1.00 98.50 226 THR A O 1
ATOM 1637 N N . ARG A 1 227 ? 5.437 -4.629 5.972 1.00 97.25 227 ARG A N 1
ATOM 1638 C CA . ARG A 1 227 ? 4.823 -4.758 7.296 1.00 97.25 227 ARG A CA 1
ATOM 1639 C C . ARG A 1 227 ? 5.286 -6.050 7.958 1.00 97.25 227 ARG A C 1
ATOM 1641 O O . ARG A 1 227 ? 5.249 -7.118 7.359 1.00 97.25 227 ARG A O 1
ATOM 1648 N N . SER A 1 228 ? 5.702 -5.969 9.220 1.00 94.69 228 SER A N 1
ATOM 1649 C CA . SER A 1 228 ? 6.116 -7.147 9.988 1.00 94.69 228 SER A CA 1
ATOM 1650 C C . SER A 1 228 ? 5.512 -7.134 11.397 1.00 94.69 228 SER A C 1
ATOM 1652 O O . SER A 1 228 ? 5.947 -6.338 12.234 1.00 94.69 228 SER A O 1
ATOM 1654 N N . PRO A 1 229 ? 4.565 -8.037 11.717 1.00 94.88 229 PRO A N 1
ATOM 1655 C CA . PRO A 1 229 ? 3.988 -9.056 10.827 1.00 94.88 229 PRO A CA 1
ATOM 1656 C C . PRO A 1 229 ? 3.187 -8.441 9.665 1.00 94.88 229 PRO A C 1
ATOM 1658 O O . PRO A 1 229 ? 2.716 -7.312 9.787 1.00 94.88 229 PRO A O 1
ATOM 1661 N N . ASP A 1 230 ? 3.020 -9.185 8.566 1.00 93.12 230 ASP A N 1
ATOM 1662 C CA . ASP A 1 230 ? 2.171 -8.786 7.431 1.00 93.12 230 ASP A CA 1
ATOM 1663 C C . ASP A 1 230 ? 0.790 -8.298 7.900 1.00 93.12 230 ASP A C 1
ATOM 1665 O O . ASP A 1 230 ? 0.245 -8.827 8.874 1.00 93.12 230 ASP A O 1
ATOM 1669 N N . ILE A 1 231 ? 0.205 -7.334 7.179 1.00 88.44 231 ILE A N 1
ATOM 1670 C CA . ILE A 1 231 ? -1.111 -6.705 7.427 1.00 88.44 231 ILE A CA 1
ATOM 1671 C C . ILE A 1 231 ? -1.159 -5.828 8.692 1.00 88.44 231 ILE A C 1
ATOM 1673 O O . ILE A 1 231 ? -1.654 -4.702 8.643 1.00 88.44 231 ILE A O 1
ATOM 1677 N N . GLU A 1 232 ? -0.648 -6.312 9.823 1.00 84.19 232 GLU A N 1
ATOM 1678 C CA . GLU A 1 232 ? -0.865 -5.700 11.141 1.00 84.19 232 GLU A CA 1
ATOM 1679 C C . GLU A 1 232 ? 0.320 -4.868 11.647 1.00 84.19 232 GLU A C 1
ATOM 1681 O O . GLU A 1 232 ? 0.129 -3.927 12.417 1.00 84.19 232 GLU A O 1
ATOM 1686 N N . GLY A 1 233 ? 1.543 -5.233 11.264 1.00 85.62 233 GLY A N 1
ATOM 1687 C CA . GLY A 1 233 ? 2.771 -4.661 11.802 1.00 85.62 233 GLY A CA 1
ATOM 1688 C C . GLY A 1 233 ? 3.163 -3.313 11.209 1.00 85.62 233 GLY A C 1
ATOM 1689 O O . GLY A 1 233 ? 2.654 -2.882 10.171 1.00 85.62 233 GLY A O 1
ATOM 1690 N N . ASP A 1 234 ? 4.130 -2.674 11.867 1.00 90.75 234 ASP A N 1
ATOM 1691 C CA . ASP A 1 234 ? 4.839 -1.508 11.338 1.00 90.75 234 ASP A CA 1
ATOM 1692 C C . ASP A 1 234 ? 5.762 -1.914 10.177 1.00 90.75 234 ASP A C 1
ATOM 1694 O O . ASP A 1 234 ? 6.105 -3.093 10.015 1.00 90.75 234 ASP A O 1
ATOM 1698 N N . PHE A 1 235 ? 6.199 -0.933 9.384 1.00 96.44 235 PHE A N 1
ATOM 1699 C CA . PHE A 1 235 ? 7.151 -1.180 8.306 1.00 96.44 235 PHE A CA 1
ATOM 1700 C C . PHE A 1 235 ? 8.562 -1.453 8.837 1.00 96.44 235 PHE A C 1
ATOM 1702 O O . PHE A 1 235 ? 9.074 -0.785 9.738 1.00 96.44 235 PHE A O 1
ATOM 1709 N N . THR A 1 236 ? 9.223 -2.427 8.224 1.00 98.38 236 THR A N 1
ATOM 1710 C CA . THR A 1 236 ? 10.634 -2.754 8.420 1.00 98.38 236 THR A CA 1
ATOM 1711 C C . THR A 1 236 ? 11.283 -3.094 7.078 1.00 98.38 236 THR A C 1
ATOM 1713 O O . THR A 1 236 ? 10.594 -3.244 6.073 1.00 98.38 236 THR A O 1
ATOM 1716 N N . LEU A 1 237 ? 12.609 -3.219 7.038 1.00 98.62 237 LEU A N 1
ATOM 1717 C CA . LEU A 1 237 ? 13.297 -3.753 5.859 1.00 98.62 237 LEU A CA 1
ATOM 1718 C C . LEU A 1 237 ? 12.953 -5.236 5.692 1.00 98.62 237 LEU A C 1
ATOM 1720 O O . LEU A 1 237 ? 12.993 -5.979 6.675 1.00 98.62 237 LEU A O 1
ATOM 1724 N N . HIS A 1 238 ? 12.688 -5.698 4.471 1.00 98.50 238 HIS A N 1
ATOM 1725 C CA . HIS A 1 238 ? 12.253 -7.076 4.230 1.00 98.50 238 HIS A CA 1
ATOM 1726 C C . HIS A 1 238 ? 13.211 -8.122 4.805 1.00 98.50 238 HIS A C 1
ATOM 1728 O O . HIS A 1 238 ? 12.780 -9.073 5.450 1.00 98.50 238 HIS A O 1
ATOM 1734 N N . THR A 1 239 ? 14.524 -7.907 4.702 1.00 98.38 239 THR A N 1
ATOM 1735 C CA . THR A 1 239 ? 15.526 -8.821 5.282 1.00 98.38 239 THR A CA 1
ATOM 1736 C C . THR A 1 239 ? 15.515 -8.866 6.814 1.00 98.38 239 THR A C 1
ATOM 1738 O O . THR A 1 239 ? 16.040 -9.811 7.408 1.00 98.38 239 THR A O 1
ATOM 1741 N N . THR A 1 240 ? 14.904 -7.876 7.473 1.00 98.25 240 THR A N 1
ATOM 1742 C CA . THR A 1 240 ? 14.645 -7.899 8.921 1.00 98.25 240 THR A CA 1
ATOM 1743 C C . THR A 1 240 ? 13.463 -8.808 9.255 1.00 98.25 240 THR A C 1
ATOM 1745 O O . THR A 1 240 ? 13.542 -9.552 10.232 1.00 98.25 240 THR A O 1
ATOM 1748 N N . ALA A 1 241 ? 12.403 -8.791 8.439 1.00 97.38 241 ALA A N 1
ATOM 1749 C CA . ALA A 1 241 ? 11.248 -9.681 8.583 1.00 97.38 241 ALA A CA 1
ATOM 1750 C C . ALA A 1 241 ? 11.589 -11.129 8.178 1.00 97.38 241 ALA A C 1
ATOM 1752 O O . ALA A 1 241 ? 11.289 -12.079 8.902 1.00 97.38 241 ALA A O 1
ATOM 1753 N N . ASN A 1 242 ? 12.298 -11.295 7.059 1.00 97.69 242 ASN A N 1
ATOM 1754 C CA . ASN A 1 242 ? 12.793 -12.566 6.554 1.00 97.69 242 ASN A CA 1
ATOM 1755 C C . ASN A 1 242 ? 14.188 -12.413 5.932 1.00 97.69 242 ASN A C 1
ATOM 1757 O O . ASN A 1 242 ? 14.350 -12.004 4.787 1.00 97.69 242 ASN A O 1
ATOM 1761 N N . SER A 1 243 ? 15.210 -12.861 6.663 1.00 97.19 243 SER A N 1
ATOM 1762 C CA . SER A 1 243 ? 16.616 -12.793 6.227 1.00 97.19 243 SER A CA 1
ATOM 1763 C C . SER A 1 243 ? 16.973 -13.572 4.949 1.00 97.19 243 SER A C 1
ATOM 1765 O O . SER A 1 243 ? 18.101 -13.448 4.472 1.00 97.19 243 SER A O 1
ATOM 1767 N N . ALA A 1 244 ? 16.063 -14.386 4.405 1.00 96.62 244 ALA A N 1
ATOM 1768 C CA . ALA A 1 244 ? 16.283 -15.143 3.175 1.00 96.62 244 ALA A CA 1
ATOM 1769 C C . ALA A 1 244 ? 15.770 -14.438 1.907 1.00 96.62 244 ALA A C 1
ATOM 1771 O O . ALA A 1 244 ? 16.130 -14.870 0.812 1.00 96.62 244 ALA A O 1
ATOM 1772 N N . LEU A 1 245 ? 14.943 -13.396 2.037 1.00 96.62 245 LEU A N 1
ATOM 1773 C CA . LEU A 1 245 ? 14.255 -12.745 0.920 1.00 96.62 245 LEU A CA 1
ATOM 1774 C C . LEU A 1 245 ? 14.484 -11.227 0.945 1.00 96.62 245 LEU A C 1
ATOM 1776 O O . LEU A 1 245 ? 14.467 -10.610 2.010 1.00 96.62 245 LEU A O 1
ATOM 1780 N N . LEU A 1 246 ? 14.681 -10.635 -0.236 1.00 98.06 246 LEU A N 1
ATOM 1781 C CA . LEU A 1 246 ? 14.811 -9.179 -0.420 1.00 98.06 246 LEU A CA 1
ATOM 1782 C C . LEU A 1 246 ? 13.453 -8.492 -0.616 1.00 98.06 246 LEU A C 1
ATOM 1784 O O . LEU A 1 246 ? 13.351 -7.287 -0.421 1.00 98.06 246 LEU A O 1
ATOM 1788 N N . PHE A 1 247 ? 12.448 -9.256 -1.030 1.00 98.50 247 PHE A N 1
ATOM 1789 C CA . PHE A 1 247 ? 11.069 -8.838 -1.253 1.00 98.50 247 PHE A CA 1
ATOM 1790 C C . PHE A 1 247 ? 10.191 -10.084 -1.462 1.00 98.50 247 PHE A C 1
ATOM 1792 O O . PHE A 1 247 ? 10.734 -11.173 -1.707 1.00 98.50 247 PHE A O 1
ATOM 1799 N N . SER A 1 248 ? 8.866 -9.946 -1.400 1.00 98.19 248 SER A N 1
ATOM 1800 C CA . SER A 1 248 ? 7.919 -11.062 -1.535 1.00 98.19 248 SER A CA 1
ATOM 1801 C C . SER A 1 248 ? 6.616 -10.713 -2.280 1.00 98.19 248 SER A C 1
ATOM 1803 O O . SER A 1 248 ? 5.549 -11.092 -1.802 1.00 98.19 248 SER A O 1
ATOM 1805 N N . PRO A 1 249 ? 6.650 -10.084 -3.475 1.00 98.25 249 PRO A N 1
ATOM 1806 C CA . PRO A 1 249 ? 5.449 -9.580 -4.136 1.00 98.25 249 PRO A CA 1
ATOM 1807 C C . PRO A 1 249 ? 4.393 -10.673 -4.339 1.00 98.25 249 PRO A C 1
ATOM 1809 O O . PRO A 1 249 ? 4.630 -11.701 -4.983 1.00 98.25 249 PRO A O 1
ATOM 1812 N N . GLY A 1 250 ? 3.201 -10.415 -3.818 1.00 98.00 250 GLY A N 1
ATOM 1813 C CA . GLY A 1 250 ? 2.034 -11.282 -3.876 1.00 98.00 250 GLY A CA 1
ATOM 1814 C C . GLY A 1 250 ? 1.980 -12.351 -2.782 1.00 98.00 250 GLY A C 1
ATOM 1815 O O . GLY A 1 250 ? 1.037 -13.139 -2.750 1.00 98.00 250 GLY A O 1
ATOM 1816 N N . THR A 1 251 ? 2.963 -12.403 -1.883 1.00 97.88 251 THR A N 1
ATOM 1817 C CA . THR A 1 251 ? 3.048 -13.383 -0.790 1.00 97.88 251 THR A CA 1
ATOM 1818 C C . THR A 1 251 ? 3.403 -12.708 0.528 1.00 97.88 251 THR A C 1
ATOM 1820 O O . THR A 1 251 ? 3.990 -11.635 0.556 1.00 97.88 251 THR A O 1
ATOM 1823 N N . ARG A 1 252 ? 3.081 -13.366 1.640 1.00 97.50 252 ARG A N 1
ATOM 1824 C CA . ARG A 1 252 ? 3.549 -12.957 2.964 1.00 97.50 252 ARG A CA 1
ATOM 1825 C C . ARG A 1 252 ? 5.074 -12.986 3.018 1.00 97.50 252 ARG A C 1
ATOM 1827 O O . ARG A 1 252 ? 5.724 -13.711 2.262 1.00 97.50 252 ARG A O 1
ATOM 1834 N N . THR A 1 253 ? 5.638 -12.313 4.012 1.00 96.81 253 THR A N 1
ATOM 1835 C CA . THR A 1 253 ? 7.090 -12.256 4.254 1.00 96.81 253 THR A CA 1
ATOM 1836 C C . THR A 1 253 ? 7.772 -13.626 4.371 1.00 96.81 253 THR A C 1
ATOM 1838 O O . THR A 1 253 ? 8.976 -13.733 4.135 1.00 96.81 253 THR A O 1
ATOM 1841 N N . ASP A 1 254 ? 7.048 -14.699 4.710 1.00 94.50 254 ASP A N 1
ATOM 1842 C CA . ASP A 1 254 ? 7.551 -16.081 4.768 1.00 94.50 254 ASP A CA 1
ATOM 1843 C C . ASP A 1 254 ? 7.362 -16.893 3.466 1.00 94.50 254 ASP A C 1
ATOM 1845 O O . ASP A 1 254 ? 7.756 -18.063 3.403 1.00 94.50 254 ASP A O 1
ATOM 1849 N N . GLY A 1 255 ? 6.804 -16.273 2.426 1.00 93.00 255 GLY A N 1
ATOM 1850 C CA . GLY A 1 255 ? 6.502 -16.857 1.120 1.00 93.00 255 GLY A CA 1
ATOM 1851 C C . GLY A 1 255 ? 5.170 -17.609 1.044 1.00 93.00 255 GLY A C 1
ATOM 1852 O O . GLY A 1 255 ? 4.893 -18.234 0.020 1.00 93.00 255 GLY A O 1
ATOM 1853 N N . SER A 1 256 ? 4.357 -17.609 2.106 1.00 94.81 256 SER A N 1
ATOM 1854 C CA . SER A 1 256 ? 3.004 -18.175 2.066 1.00 94.81 256 SER A CA 1
ATOM 1855 C C . SER A 1 256 ? 1.991 -17.220 1.422 1.00 94.81 256 SER A C 1
ATOM 1857 O O . SER A 1 256 ? 2.226 -16.020 1.311 1.00 94.81 256 SER A O 1
ATOM 1859 N N . GLU A 1 257 ? 0.860 -17.754 0.959 1.00 93.69 257 GLU A N 1
ATOM 1860 C CA . GLU A 1 257 ? -0.258 -16.934 0.467 1.00 93.69 257 GLU A CA 1
ATOM 1861 C C . GLU A 1 257 ? -0.890 -16.116 1.614 1.00 93.69 257 GLU A C 1
ATOM 1863 O O . GLU A 1 257 ? -0.811 -16.504 2.787 1.00 93.69 257 GLU A O 1
ATOM 1868 N N . PHE A 1 258 ? -1.512 -14.982 1.274 1.00 87.94 258 PHE A N 1
ATOM 1869 C CA . PHE A 1 258 ? -2.206 -14.116 2.234 1.00 87.94 258 PHE A CA 1
ATOM 1870 C C . PHE A 1 258 ? -3.458 -14.764 2.840 1.00 87.94 258 PHE A C 1
ATOM 1872 O O . PHE A 1 258 ? -4.223 -15.444 2.123 1.00 87.94 258 PHE A O 1
#

Sequence (258 aa):
GNMNLNNAGDRIIIKDEQGNIFLTFDTATDGAGIDFGSDQSITRSPDINGGFTLHTTANSALLFSPGTKADGSSFGGGIVGPGLGFLINEVLFDPPSGDPGDANGDGTRSASEDEFIEFVNDSNQEVDLSGYTLFDEDNLVTNEPRHTFPANTVIPPGGVYVLFGGGSPSGDFGGAIIGVSTTGNMNLSNAGDVITIKDDQGNVFLTFDTATDGAGLDFGADQSVTRSPDIEGDFTLHTTANSALLFSPGTRTDGSEF

Radius of gyration: 21.31 Å; chains: 1; bounding box: 52×44×54 Å

Foldseek 3Di:
DDPPDDQVWDKDFDADPVRHTPDIDTCVPQVPPERSVPQADWAAVQHPPHGIYQLCVNPVVDRDAVQDGSVNHHPAAFDDDQQRQKAWFKWQQAAAPDPSSPCLPLRDRDGFQSTKTKIWRQHQAKDFQAQKFKAKPVCVVVVNGQAGDHHPPIAHNRAMEMEGQAHDRDDCLLVHHYHYGPNSGRPRDQVWIKMFMAGNVRHTRHIDGCCPQVNPARSNPNAMWGAVQTSGHGTDQLCVNPVVGRYRGNDGSVNHHD

Secondary structure (DSSP, 8-state):
------TT--EEEEE-TTS-EEEEEETTTTTTT--TTSSS-EEEESTTTSEEEEHHHH-TT-S--TTS-TTSS---SS-SSTTBTEEEEEEESSPPSSGGG-TT-SS---TTTS-EEEEEE-SSS-EE-TT-EEE-HHHHHHT--SEEPPTT-EE-TT-EEEEESSS---S-GGGPEEEE-TTS-----TT--EEEEE-TTS-EEEEEETTTTTTT--TTSSS-EEEESTTTSEEEEHHHH-TT-S--TTS-TTS---